Protein AF-A0A3D0HM66-F1 (afdb_monomer_lite)

Radius of gyration: 19.62 Å; chains: 1; bounding box: 44×54×54 Å

Structure (mmCIF, N/CA/C/O backbone):
data_AF-A0A3D0HM66-F1
#
_entry.id   AF-A0A3D0HM66-F1
#
loop_
_atom_site.group_PDB
_atom_site.id
_atom_site.type_symbol
_atom_site.label_atom_id
_atom_site.label_alt_id
_atom_site.label_comp_id
_atom_site.label_asym_id
_atom_site.label_entity_id
_atom_site.label_seq_id
_atom_site.pdbx_PDB_ins_code
_atom_site.Cartn_x
_atom_site.Cartn_y
_atom_site.Cartn_z
_atom_site.occupancy
_atom_site.B_iso_or_equiv
_atom_site.auth_seq_id
_atom_site.auth_comp_id
_atom_site.auth_asym_id
_atom_site.auth_atom_id
_atom_site.pdbx_PDB_model_num
ATOM 1 N N . MET A 1 1 ? 16.510 -9.727 -25.257 1.00 49.50 1 MET A N 1
ATOM 2 C CA . MET A 1 1 ? 15.538 -9.884 -24.155 1.00 49.50 1 MET A CA 1
ATOM 3 C C . MET A 1 1 ? 14.582 -8.714 -24.219 1.00 49.50 1 MET A C 1
ATOM 5 O O . MET A 1 1 ? 15.017 -7.632 -24.587 1.00 49.50 1 MET A O 1
ATOM 9 N N . GLN A 1 2 ? 13.299 -8.932 -23.948 1.00 58.75 2 GLN A N 1
ATOM 10 C CA . GLN A 1 2 ? 12.368 -7.829 -23.734 1.00 58.75 2 GLN A CA 1
ATOM 11 C C . GLN A 1 2 ? 12.776 -7.147 -22.423 1.00 58.75 2 GLN A C 1
ATOM 13 O O . GLN A 1 2 ? 13.066 -7.842 -21.453 1.00 58.75 2 GLN A O 1
ATOM 18 N N . ASP A 1 3 ? 12.872 -5.819 -22.410 1.00 70.31 3 ASP A N 1
ATOM 19 C CA . ASP A 1 3 ? 13.143 -5.074 -21.178 1.00 70.31 3 ASP A CA 1
ATOM 20 C C . ASP A 1 3 ?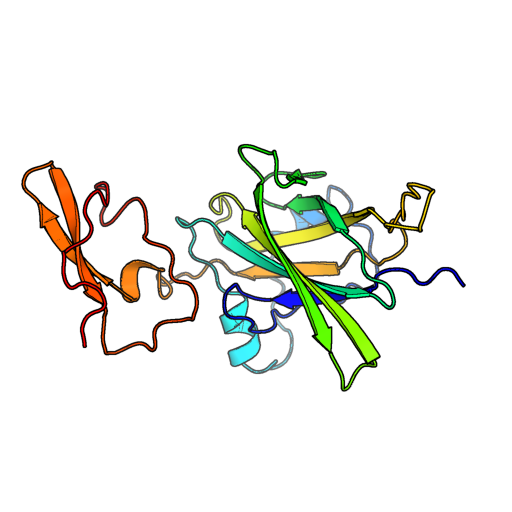 11.915 -5.213 -20.282 1.00 70.31 3 ASP A C 1
ATOM 22 O O . ASP A 1 3 ? 10.895 -4.586 -20.554 1.00 70.31 3 ASP A O 1
ATOM 26 N N . ILE A 1 4 ? 11.946 -6.113 -19.308 1.00 72.38 4 ILE A N 1
ATOM 27 C CA . ILE A 1 4 ? 10.791 -6.439 -18.469 1.00 72.38 4 ILE A CA 1
ATOM 28 C C . ILE A 1 4 ? 10.937 -5.689 -17.135 1.00 72.38 4 ILE A C 1
ATOM 30 O O . ILE A 1 4 ? 12.019 -5.754 -16.549 1.00 72.38 4 ILE A O 1
ATOM 34 N N . PRO A 1 5 ? 9.888 -4.984 -16.667 1.00 78.06 5 PRO A N 1
ATOM 35 C CA . PRO A 1 5 ? 9.813 -4.454 -15.311 1.00 78.06 5 PRO A CA 1
ATOM 36 C C . PRO A 1 5 ? 10.245 -5.459 -14.248 1.00 78.06 5 PRO A C 1
ATOM 38 O O . PRO A 1 5 ? 9.771 -6.598 -14.218 1.00 78.06 5 PRO A O 1
ATOM 41 N N . LYS A 1 6 ? 11.122 -5.030 -13.347 1.00 80.88 6 LYS A N 1
ATOM 42 C CA . LYS A 1 6 ? 11.620 -5.844 -12.243 1.00 80.88 6 LYS A CA 1
ATOM 43 C C . LYS A 1 6 ? 11.041 -5.331 -10.933 1.00 80.88 6 LYS A C 1
ATOM 45 O O . LYS A 1 6 ? 11.254 -4.176 -10.592 1.00 80.88 6 LYS A O 1
ATOM 50 N N . PHE A 1 7 ? 10.359 -6.184 -10.173 1.00 83.38 7 PHE A N 1
ATOM 51 C CA . PHE A 1 7 ? 9.990 -5.850 -8.799 1.00 83.38 7 PHE A CA 1
ATOM 52 C C . PHE A 1 7 ? 11.255 -5.708 -7.945 1.00 83.38 7 PHE A C 1
ATOM 54 O O . PHE A 1 7 ? 12.122 -6.585 -7.973 1.00 83.38 7 PHE A O 1
ATOM 61 N N . ILE A 1 8 ? 11.382 -4.587 -7.237 1.00 84.12 8 ILE A N 1
ATOM 62 C CA . ILE A 1 8 ? 12.564 -4.273 -6.422 1.00 84.12 8 ILE A CA 1
ATOM 63 C C . ILE A 1 8 ? 12.263 -4.201 -4.926 1.00 84.12 8 ILE A C 1
ATOM 65 O O . ILE A 1 8 ? 13.207 -4.156 -4.147 1.00 84.12 8 ILE A O 1
ATOM 69 N N . GLY A 1 9 ? 10.992 -4.242 -4.515 1.00 86.06 9 GLY A N 1
ATOM 70 C CA . GLY A 1 9 ? 10.650 -4.440 -3.111 1.00 86.06 9 GLY A CA 1
ATOM 71 C C . GLY A 1 9 ? 9.343 -3.802 -2.665 1.00 86.06 9 GLY A C 1
ATOM 72 O O . GLY A 1 9 ? 8.706 -3.021 -3.379 1.00 86.06 9 GLY A O 1
ATOM 73 N N . PHE A 1 10 ? 8.972 -4.156 -1.438 1.00 88.69 10 PHE A N 1
ATOM 74 C CA . PHE A 1 10 ? 7.905 -3.518 -0.686 1.00 88.69 10 PHE A CA 1
ATOM 75 C C . PHE A 1 10 ? 8.480 -2.361 0.130 1.00 88.69 10 PHE A C 1
ATOM 77 O O . PHE A 1 10 ? 9.546 -2.483 0.736 1.00 88.69 10 PHE A O 1
ATOM 84 N N . LYS A 1 11 ? 7.741 -1.257 0.195 1.00 87.56 11 LYS A N 1
ATOM 85 C CA . LYS A 1 11 ? 8.046 -0.133 1.075 1.00 87.56 11 LYS A CA 1
ATOM 86 C C . LYS A 1 11 ? 6.814 0.278 1.870 1.00 87.56 11 LYS A C 1
ATOM 88 O O . LYS A 1 11 ? 5.670 0.087 1.445 1.00 87.56 11 LYS A O 1
ATOM 93 N N . THR A 1 12 ? 7.051 0.883 3.021 1.00 82.94 12 THR A N 1
ATOM 94 C CA . THR A 1 12 ? 6.047 1.668 3.732 1.00 82.94 12 THR A CA 1
ATOM 95 C C . THR A 1 12 ? 5.644 2.890 2.897 1.00 82.94 12 THR A C 1
ATOM 97 O O . THR A 1 12 ? 6.288 3.244 1.905 1.00 82.94 12 THR A O 1
ATOM 100 N N . TYR A 1 13 ? 4.577 3.584 3.295 1.00 77.88 13 TYR A N 1
ATOM 101 C CA . TYR A 1 13 ? 4.175 4.820 2.617 1.00 77.88 13 TYR A CA 1
ATOM 102 C C . TYR A 1 13 ? 5.236 5.938 2.714 1.00 77.88 13 TYR A C 1
ATOM 104 O O . TYR A 1 13 ? 5.279 6.795 1.834 1.00 77.88 13 TYR A O 1
ATOM 112 N N . ASP A 1 14 ? 6.087 5.929 3.746 1.00 75.69 14 ASP A N 1
ATOM 113 C CA . ASP A 1 14 ? 7.195 6.869 3.976 1.00 75.69 14 ASP A CA 1
ATOM 114 C C . ASP A 1 14 ? 8.537 6.376 3.398 1.00 75.69 14 ASP A C 1
ATOM 116 O O . ASP A 1 14 ? 9.600 6.800 3.844 1.00 75.69 14 ASP A O 1
ATOM 120 N N . ASP A 1 15 ? 8.483 5.481 2.405 1.00 78.38 15 ASP A N 1
ATOM 121 C CA . ASP A 1 15 ? 9.627 4.998 1.618 1.00 78.38 15 ASP A CA 1
ATOM 122 C C . ASP A 1 15 ? 10.684 4.214 2.402 1.00 78.38 15 ASP A C 1
ATOM 124 O O . ASP A 1 15 ? 11.805 4.020 1.928 1.00 78.38 15 ASP A O 1
ATOM 128 N N . LYS A 1 16 ? 10.324 3.687 3.576 1.00 82.44 16 LYS A N 1
ATOM 129 C CA . LYS A 1 16 ? 11.169 2.726 4.282 1.00 82.44 16 LYS A CA 1
ATOM 130 C C . LYS A 1 16 ? 10.966 1.343 3.698 1.00 82.44 16 LYS A C 1
ATOM 132 O O . LYS A 1 16 ? 9.840 0.901 3.485 1.00 82.44 16 LYS A O 1
ATOM 137 N N . GLU A 1 17 ? 12.066 0.643 3.472 1.00 84.81 17 GLU A N 1
ATOM 138 C CA . GLU A 1 17 ? 12.020 -0.733 2.996 1.00 84.81 17 GLU A CA 1
ATOM 139 C C . GLU A 1 17 ? 11.343 -1.636 4.033 1.00 84.81 17 GLU A C 1
ATOM 141 O O . GLU A 1 17 ? 11.608 -1.554 5.241 1.00 84.81 17 GLU A O 1
ATOM 146 N N . LEU A 1 18 ? 10.442 -2.478 3.532 1.00 84.00 18 LEU A N 1
ATOM 147 C CA . LEU A 1 18 ? 9.824 -3.559 4.281 1.00 84.00 18 LEU A CA 1
ATOM 148 C C . LEU A 1 18 ? 10.654 -4.822 4.091 1.00 84.00 18 LEU A C 1
ATOM 150 O O . LEU A 1 18 ? 11.137 -5.104 2.991 1.00 84.00 18 LEU A O 1
ATOM 154 N N . PHE A 1 19 ? 10.781 -5.609 5.154 1.00 79.75 19 PHE A N 1
ATOM 155 C CA . PHE A 1 19 ? 11.463 -6.888 5.060 1.00 79.75 19 PHE A CA 1
ATOM 156 C C . PHE A 1 19 ? 10.557 -7.886 4.338 1.00 79.75 19 PHE A C 1
ATOM 158 O O . PHE A 1 19 ? 9.555 -8.350 4.890 1.00 79.75 19 PHE A O 1
ATOM 165 N N . ALA A 1 20 ? 10.892 -8.174 3.084 1.00 73.56 20 ALA A N 1
ATOM 166 C CA . ALA A 1 20 ? 10.283 -9.254 2.331 1.00 73.56 20 ALA A CA 1
ATOM 167 C C . ALA A 1 20 ? 10.975 -10.571 2.692 1.00 73.56 20 ALA A C 1
ATOM 169 O O . ALA A 1 20 ? 12.203 -10.644 2.750 1.00 73.56 20 ALA A O 1
ATOM 170 N N . GLU A 1 21 ? 10.188 -11.617 2.917 1.00 63.84 21 GLU A N 1
ATOM 171 C CA . GLU A 1 21 ? 10.740 -12.963 2.976 1.00 63.84 21 GLU A CA 1
ATOM 172 C C . GLU A 1 21 ? 10.994 -13.394 1.530 1.00 63.84 21 GLU A C 1
ATOM 174 O O . GLU A 1 21 ? 10.051 -13.612 0.763 1.00 63.84 21 GLU A O 1
ATOM 179 N N . ASP A 1 22 ? 12.268 -13.484 1.139 1.00 49.41 22 ASP A N 1
ATOM 180 C CA . ASP A 1 22 ? 12.649 -14.189 -0.082 1.00 49.41 22 ASP A CA 1
ATOM 181 C C . ASP A 1 22 ? 12.285 -15.662 0.124 1.00 49.41 22 ASP A C 1
ATOM 183 O O . ASP A 1 22 ? 13.034 -16.437 0.722 1.00 49.41 22 ASP A O 1
ATOM 187 N N . SER A 1 23 ? 11.092 -16.053 -0.317 1.00 39.72 23 SER A N 1
ATOM 188 C CA . SER A 1 23 ? 10.703 -17.452 -0.290 1.00 39.72 23 SER A CA 1
ATOM 189 C C . SER A 1 23 ? 11.575 -18.216 -1.291 1.00 39.72 23 SER A C 1
ATOM 191 O O . SER A 1 23 ? 11.498 -18.029 -2.510 1.00 39.72 23 SER A O 1
ATOM 193 N N . GLU A 1 24 ? 12.411 -19.134 -0.797 1.00 34.31 24 GLU A N 1
ATOM 194 C CA . GLU A 1 24 ? 12.732 -20.316 -1.593 1.00 34.31 24 GLU A CA 1
ATOM 195 C C . GLU A 1 24 ? 11.416 -21.086 -1.782 1.00 34.31 24 GLU A C 1
ATOM 197 O O . GLU A 1 24 ? 10.998 -21.856 -0.927 1.00 34.31 24 GLU A O 1
ATOM 202 N N . LEU A 1 25 ? 10.728 -20.764 -2.883 1.00 35.00 25 LEU A N 1
ATOM 203 C CA . LEU A 1 25 ? 9.562 -21.417 -3.487 1.00 35.00 25 LEU A CA 1
ATOM 204 C C . LEU A 1 25 ? 9.128 -22.743 -2.833 1.00 35.00 25 LEU A C 1
ATOM 206 O O . LEU A 1 25 ? 9.476 -23.830 -3.296 1.00 35.00 25 LEU A O 1
ATOM 210 N N . THR A 1 26 ? 8.224 -22.656 -1.862 1.00 31.05 26 THR A N 1
ATOM 211 C CA . THR A 1 26 ? 7.194 -23.678 -1.658 1.00 31.05 26 THR A CA 1
ATOM 212 C C . THR A 1 26 ? 5.862 -23.042 -2.006 1.00 31.05 26 THR A C 1
ATOM 214 O O . THR A 1 26 ? 5.385 -22.146 -1.317 1.00 31.05 26 THR A O 1
ATOM 217 N N . THR A 1 27 ? 5.292 -23.466 -3.134 1.00 35.59 27 THR A N 1
ATOM 218 C CA . THR A 1 27 ? 3.925 -23.141 -3.546 1.00 35.59 27 THR A CA 1
ATOM 219 C C . THR A 1 27 ? 2.982 -23.357 -2.368 1.00 35.59 27 THR A C 1
ATOM 221 O O . THR A 1 27 ? 2.731 -24.512 -2.032 1.00 35.59 27 THR A O 1
ATOM 224 N N . LEU A 1 28 ? 2.475 -22.272 -1.770 1.00 35.50 28 LEU A N 1
ATOM 225 C CA . LEU A 1 28 ? 1.580 -22.326 -0.614 1.00 35.50 28 LEU A CA 1
ATOM 226 C C . LEU A 1 28 ? 0.338 -23.152 -0.961 1.00 35.50 28 LEU A C 1
ATOM 228 O O . LEU A 1 28 ? -0.605 -22.680 -1.616 1.00 35.50 28 LEU A O 1
ATOM 232 N N . SER A 1 29 ? 0.337 -24.411 -0.526 1.00 37.75 29 SER A N 1
ATOM 233 C CA . SER A 1 29 ? -0.862 -25.236 -0.561 1.00 37.75 29 SER A CA 1
ATOM 234 C C . SER A 1 29 ? -1.881 -24.645 0.415 1.00 37.75 29 SER A C 1
ATOM 236 O O . SER A 1 29 ? -1.533 -23.984 1.395 1.00 37.75 29 SER A O 1
ATOM 238 N N . THR A 1 30 ? -3.170 -24.855 0.157 1.00 41.88 30 THR A N 1
ATOM 239 C CA . THR A 1 30 ? -4.257 -24.348 1.014 1.00 41.88 30 THR A CA 1
ATOM 240 C C . THR A 1 30 ? -4.110 -24.800 2.479 1.00 41.88 30 THR A C 1
ATOM 242 O O . THR A 1 30 ? -4.611 -24.125 3.376 1.00 41.88 30 THR A O 1
ATOM 245 N N . ASP A 1 31 ? -3.368 -25.884 2.721 1.00 40.12 31 ASP A N 1
ATOM 246 C CA . ASP A 1 31 ? -3.067 -26.426 4.047 1.00 40.12 31 ASP A CA 1
ATOM 247 C C . ASP A 1 31 ? -1.899 -25.702 4.752 1.00 40.12 31 ASP A C 1
ATOM 249 O O . ASP A 1 31 ? -1.884 -25.605 5.978 1.00 40.12 31 ASP A O 1
ATOM 253 N N . GLU A 1 32 ? -0.956 -25.100 4.018 1.00 39.78 32 GLU A N 1
ATOM 254 C CA . GLU A 1 32 ? 0.157 -24.327 4.602 1.00 39.78 32 GLU A CA 1
ATOM 255 C C . GLU A 1 32 ? -0.294 -22.947 5.100 1.00 39.78 32 GLU A C 1
ATOM 257 O O . GLU A 1 32 ? 0.176 -22.474 6.138 1.00 39.78 32 GLU A O 1
ATOM 262 N N . MET A 1 33 ? -1.300 -22.348 4.450 1.00 39.62 33 MET A N 1
ATOM 263 C CA . MET A 1 33 ? -1.983 -21.156 4.975 1.00 39.62 33 MET A CA 1
ATOM 264 C C . MET A 1 33 ? -2.679 -21.421 6.323 1.00 39.62 33 MET A C 1
ATOM 266 O O . MET A 1 33 ? -2.825 -20.503 7.129 1.00 39.62 33 MET A O 1
ATOM 270 N N . LEU A 1 34 ? -3.075 -22.671 6.589 1.00 37.81 34 LEU A N 1
ATOM 271 C CA . LEU A 1 34 ? -3.645 -23.118 7.866 1.00 37.81 34 LEU A CA 1
ATOM 272 C C . LEU A 1 34 ? -2.567 -23.514 8.896 1.00 37.81 34 LEU A C 1
ATOM 274 O O . LEU A 1 34 ? -2.803 -23.387 10.096 1.00 37.81 34 LEU A O 1
ATOM 278 N N . ALA A 1 35 ? -1.377 -23.942 8.459 1.00 38.59 35 ALA A N 1
ATOM 279 C CA . ALA A 1 35 ? -0.266 -24.348 9.331 1.00 38.59 35 ALA A CA 1
ATOM 280 C C . ALA A 1 35 ? 0.580 -23.174 9.874 1.00 38.59 35 ALA A C 1
ATOM 282 O O . ALA A 1 35 ? 1.240 -23.303 10.909 1.00 38.59 35 ALA A O 1
ATOM 283 N N . LEU A 1 36 ? 0.496 -21.991 9.253 1.00 41.22 36 LEU A N 1
ATOM 284 C CA . LEU A 1 36 ? 1.110 -20.738 9.729 1.00 41.22 36 LEU A CA 1
ATOM 285 C C . LEU A 1 36 ? 0.531 -20.213 11.063 1.00 41.22 36 LEU A C 1
ATOM 287 O O . LEU A 1 36 ? 0.974 -19.169 11.549 1.00 41.22 36 LEU A O 1
ATOM 291 N N . VAL A 1 37 ? -0.432 -20.928 11.657 1.00 38.81 37 VAL A N 1
ATOM 292 C CA . VAL A 1 37 ? -1.036 -20.671 12.979 1.00 38.81 37 VAL A CA 1
ATOM 293 C C . VAL A 1 37 ? -0.158 -21.189 14.133 1.00 38.81 37 VAL A C 1
ATOM 295 O O . VAL A 1 37 ? -0.387 -20.843 15.291 1.00 38.81 37 VAL A O 1
ATOM 298 N N . THR A 1 38 ? 0.888 -21.965 13.843 1.00 31.91 38 THR A N 1
ATOM 299 C CA . THR A 1 38 ? 1.853 -22.418 14.858 1.00 31.91 38 THR A CA 1
ATOM 300 C C . THR A 1 38 ? 3.000 -21.409 14.991 1.00 31.91 38 THR A C 1
ATOM 302 O O . THR A 1 38 ? 3.600 -21.060 13.972 1.00 31.91 38 THR A O 1
ATOM 305 N N . PRO A 1 39 ? 3.343 -20.923 16.201 1.00 34.78 39 PRO A N 1
ATOM 306 C CA . PRO A 1 39 ? 4.493 -20.047 16.373 1.00 34.78 39 PRO A CA 1
ATOM 307 C C . PRO A 1 39 ? 5.756 -20.889 16.178 1.00 34.78 39 PRO A C 1
ATOM 309 O O . PRO A 1 39 ? 6.104 -21.696 17.037 1.00 34.78 39 PRO A O 1
ATOM 312 N N . GLN A 1 40 ? 6.431 -20.741 15.038 1.00 34.56 40 GLN A N 1
ATOM 313 C CA . GLN A 1 40 ? 7.823 -21.160 14.948 1.00 34.56 40 GLN A CA 1
ATOM 314 C C . GLN A 1 40 ? 8.665 -20.108 15.659 1.00 34.56 40 GLN A C 1
ATOM 316 O O . GLN A 1 40 ? 8.839 -18.985 15.194 1.00 34.56 40 GLN A O 1
ATOM 321 N N . THR A 1 41 ? 9.109 -20.481 16.852 1.00 38.62 41 THR A N 1
ATOM 322 C CA . THR A 1 41 ? 10.196 -19.842 17.575 1.00 38.62 41 THR A CA 1
ATOM 323 C C . THR A 1 41 ? 11.507 -20.038 16.813 1.00 38.62 41 THR A C 1
ATOM 325 O O . THR A 1 41 ? 11.754 -21.116 16.281 1.00 38.62 41 THR A O 1
ATOM 328 N N . GLU A 1 42 ? 12.347 -19.005 16.884 1.00 40.03 42 GLU A N 1
ATOM 329 C CA . GLU A 1 42 ? 13.752 -18.933 16.459 1.00 40.03 42 GLU A CA 1
ATOM 330 C C . GLU A 1 42 ? 14.021 -18.657 14.973 1.00 40.03 42 GLU A C 1
ATOM 332 O O . GLU A 1 42 ? 14.284 -19.549 14.172 1.00 40.03 42 GLU A O 1
ATOM 337 N N . THR A 1 43 ? 14.157 -17.365 14.665 1.00 34.44 43 THR A N 1
ATOM 338 C CA . THR A 1 43 ? 15.114 -16.906 13.655 1.00 34.44 43 THR A CA 1
ATOM 339 C C . THR A 1 43 ? 15.988 -15.809 14.252 1.00 34.44 43 THR A C 1
ATOM 341 O O . THR A 1 43 ? 15.528 -14.942 14.995 1.00 34.44 43 THR A O 1
ATOM 344 N N . ALA A 1 44 ? 17.287 -15.946 13.993 1.00 32.91 44 ALA A N 1
ATOM 345 C CA . ALA A 1 44 ? 18.388 -15.173 14.543 1.00 32.91 44 ALA A CA 1
ATOM 346 C C . ALA A 1 44 ? 18.181 -13.656 14.444 1.00 32.91 44 ALA A C 1
ATOM 348 O O . ALA A 1 44 ? 17.578 -13.181 13.487 1.00 32.91 44 ALA A O 1
ATOM 349 N N . ALA A 1 45 ? 18.749 -12.937 15.422 1.00 36.97 45 ALA A N 1
ATOM 350 C CA . ALA A 1 45 ? 18.791 -11.481 15.553 1.00 36.97 45 ALA A CA 1
ATOM 351 C C . ALA A 1 45 ? 18.974 -10.765 14.203 1.00 36.97 45 ALA A C 1
ATOM 353 O O . ALA A 1 45 ? 20.087 -10.485 13.764 1.00 36.97 45 ALA A O 1
ATOM 354 N N . THR A 1 46 ? 17.853 -10.491 13.548 1.00 38.78 46 THR A N 1
ATOM 355 C CA . THR A 1 46 ? 17.737 -9.602 12.401 1.00 38.78 46 THR A CA 1
ATOM 356 C C . THR A 1 46 ? 17.421 -8.243 13.006 1.00 38.78 46 THR A C 1
ATOM 358 O O . THR A 1 46 ? 16.542 -8.155 13.864 1.00 38.78 46 THR A O 1
ATOM 361 N N . ASP A 1 47 ? 18.219 -7.228 12.663 1.00 41.12 47 ASP A N 1
ATOM 362 C CA . ASP A 1 47 ? 18.181 -5.873 13.226 1.00 41.12 47 ASP A CA 1
ATOM 363 C C . ASP A 1 47 ? 16.762 -5.448 13.621 1.00 41.12 47 ASP A C 1
ATOM 365 O O . ASP A 1 47 ? 15.888 -5.346 12.762 1.00 41.12 47 ASP A O 1
ATOM 369 N N . THR A 1 48 ? 16.524 -5.174 14.906 1.00 45.59 48 THR A N 1
ATOM 370 C CA . THR A 1 48 ? 15.194 -4.886 15.480 1.00 45.59 48 THR A CA 1
ATOM 371 C C . THR A 1 48 ? 14.422 -3.810 14.698 1.00 45.59 48 THR A C 1
ATOM 373 O O . THR A 1 48 ? 13.203 -3.884 14.582 1.00 45.59 48 THR A O 1
ATOM 376 N N . LYS A 1 49 ? 15.139 -2.868 14.065 1.00 44.84 49 LYS A N 1
ATOM 377 C CA . LYS A 1 49 ? 14.586 -1.818 13.190 1.00 44.84 49 LYS A CA 1
ATOM 378 C C . LYS A 1 49 ? 13.883 -2.342 11.929 1.00 44.84 49 LYS A C 1
ATOM 380 O O . LYS A 1 49 ? 12.962 -1.701 11.440 1.00 44.84 49 LYS A O 1
ATOM 385 N N . SER A 1 50 ? 14.322 -3.473 11.379 1.00 47.91 50 SER A N 1
ATOM 386 C CA . SER A 1 50 ? 13.753 -4.060 10.153 1.00 47.91 50 SER A CA 1
ATOM 387 C C . SER A 1 50 ? 12.384 -4.707 10.389 1.00 47.91 50 SER A C 1
ATOM 389 O O . SER A 1 50 ? 11.535 -4.688 9.505 1.00 47.91 50 SER A O 1
ATOM 391 N N . ILE A 1 51 ? 12.131 -5.194 11.608 1.00 59.34 51 ILE A N 1
ATOM 392 C CA . ILE A 1 51 ? 10.838 -5.762 12.017 1.00 59.34 51 ILE A CA 1
ATOM 393 C C . ILE A 1 51 ? 9.837 -4.649 12.361 1.00 59.34 51 ILE A C 1
ATOM 395 O O . ILE A 1 51 ? 8.644 -4.802 12.107 1.00 59.34 51 ILE A O 1
ATOM 399 N N . GLU A 1 52 ? 10.310 -3.508 12.878 1.00 63.22 52 GLU A N 1
ATOM 400 C CA . GLU A 1 52 ? 9.456 -2.357 13.202 1.00 63.22 52 GLU A CA 1
ATOM 401 C C . GLU A 1 52 ? 8.702 -1.815 11.981 1.00 63.22 52 GLU A C 1
ATOM 403 O O . GLU A 1 52 ? 7.521 -1.489 12.091 1.00 63.22 52 GLU A O 1
ATOM 408 N N . ASN A 1 53 ? 9.338 -1.767 10.806 1.00 74.81 53 ASN A N 1
ATOM 409 C CA . ASN A 1 53 ? 8.684 -1.277 9.586 1.00 74.81 53 ASN A CA 1
ATOM 410 C C . ASN A 1 53 ? 7.545 -2.196 9.115 1.00 74.81 53 ASN A C 1
ATOM 412 O O . ASN A 1 53 ? 6.612 -1.724 8.470 1.00 74.81 53 ASN A O 1
ATOM 416 N N . ASN A 1 54 ? 7.592 -3.487 9.457 1.00 85.25 54 ASN A N 1
ATOM 417 C CA . ASN A 1 54 ? 6.557 -4.462 9.111 1.00 85.25 54 ASN A CA 1
ATOM 418 C C . ASN A 1 54 ? 5.384 -4.467 10.115 1.00 85.25 54 ASN A C 1
ATOM 420 O O . ASN A 1 54 ? 4.442 -5.249 9.942 1.00 85.25 54 ASN A O 1
ATOM 424 N N . LEU A 1 55 ? 5.414 -3.634 11.163 1.00 82.88 55 LEU A N 1
ATOM 425 C CA . LEU A 1 55 ? 4.317 -3.522 12.123 1.00 82.88 55 LEU A CA 1
ATOM 426 C C . LEU A 1 55 ? 3.144 -2.728 11.533 1.00 82.88 55 LEU A C 1
ATOM 428 O O . LEU A 1 55 ? 3.323 -1.678 10.919 1.00 82.88 55 LEU A O 1
ATOM 432 N N . ILE A 1 56 ? 1.920 -3.207 11.766 1.00 85.06 56 ILE A N 1
ATOM 433 C CA . ILE A 1 56 ? 0.689 -2.552 11.307 1.00 85.06 56 ILE A CA 1
ATOM 434 C C . ILE A 1 56 ? -0.346 -2.410 12.424 1.00 85.06 56 ILE A C 1
ATOM 436 O O . ILE A 1 56 ? -0.460 -3.255 13.317 1.00 85.06 56 ILE A O 1
ATOM 440 N N . ASN A 1 57 ? -1.153 -1.350 12.336 1.00 79.94 57 ASN A N 1
ATOM 441 C CA . ASN A 1 57 ? -2.321 -1.162 13.188 1.00 79.94 57 ASN A CA 1
ATOM 442 C C . ASN A 1 57 ? -3.480 -2.048 12.716 1.00 79.94 57 ASN A C 1
ATOM 444 O O . ASN A 1 57 ? -3.801 -2.112 11.530 1.00 79.94 57 ASN A O 1
ATOM 448 N N . LYS A 1 58 ? -4.150 -2.713 13.660 1.00 79.50 58 LYS A N 1
ATOM 449 C CA . LYS A 1 58 ? -5.261 -3.625 13.356 1.00 79.50 58 LYS A CA 1
ATOM 450 C C . LYS A 1 58 ? -6.486 -2.913 12.771 1.00 79.50 58 LYS A C 1
ATOM 452 O O . LYS A 1 58 ? -7.113 -3.414 11.845 1.00 79.50 58 LYS A O 1
ATOM 457 N N . GLU A 1 59 ? -6.834 -1.759 13.330 1.00 78.62 59 GLU A N 1
ATOM 458 C CA . GLU A 1 59 ? -8.069 -1.029 13.006 1.00 78.62 59 GLU A CA 1
ATOM 459 C C . GLU A 1 59 ? -7.876 0.037 11.918 1.00 78.62 59 GLU A C 1
ATOM 461 O O . GLU A 1 59 ? -8.780 0.827 11.650 1.00 78.62 59 GLU A O 1
ATOM 466 N N . GLU A 1 60 ? -6.712 0.058 11.268 1.00 77.56 60 GLU A N 1
ATOM 467 C CA . GLU A 1 60 ? -6.379 1.041 10.242 1.00 77.56 60 GLU A CA 1
ATOM 468 C C . GLU A 1 60 ? -6.227 0.394 8.869 1.00 77.56 60 GLU A C 1
ATOM 470 O O . GLU A 1 60 ? -5.907 -0.789 8.736 1.00 77.56 60 GLU A O 1
ATOM 475 N N . MET A 1 61 ? -6.495 1.184 7.827 1.00 84.31 61 MET A N 1
ATOM 476 C CA . MET A 1 61 ? -6.170 0.782 6.463 1.00 84.31 61 MET A CA 1
ATOM 477 C C . MET A 1 61 ? -4.654 0.675 6.317 1.00 84.31 61 MET A C 1
ATOM 479 O O . MET A 1 61 ? -3.909 1.522 6.812 1.00 84.31 61 MET A O 1
ATOM 483 N N . LEU A 1 62 ? -4.215 -0.354 5.602 1.00 85.69 62 LEU A N 1
ATOM 484 C CA . LEU A 1 62 ? -2.806 -0.592 5.340 1.00 85.69 62 LEU A CA 1
ATOM 485 C C . LEU A 1 62 ? -2.409 0.122 4.041 1.00 85.69 62 LEU A C 1
ATOM 487 O O . LEU A 1 62 ? -3.016 -0.107 2.994 1.00 85.69 62 LEU A O 1
ATOM 491 N N . LEU A 1 63 ? -1.403 0.995 4.124 1.00 87.38 63 LEU A N 1
ATOM 492 C CA . LEU A 1 63 ? -0.797 1.664 2.973 1.00 87.38 63 LEU A CA 1
ATOM 493 C C . LEU A 1 63 ? 0.569 1.046 2.689 1.00 87.38 63 LEU A C 1
ATOM 495 O O . LEU A 1 63 ? 1.453 1.081 3.544 1.00 87.38 63 LEU A O 1
ATOM 499 N N . VAL A 1 64 ? 0.733 0.493 1.490 1.00 89.19 64 VAL A N 1
ATOM 500 C CA . VAL A 1 64 ? 1.957 -0.206 1.071 1.00 89.19 64 VAL A CA 1
ATOM 501 C C . VAL A 1 64 ? 2.350 0.279 -0.312 1.00 89.19 64 VAL A C 1
ATOM 503 O O . VAL A 1 64 ? 1.505 0.357 -1.205 1.00 89.19 64 VAL A O 1
ATOM 506 N N . LYS A 1 65 ? 3.630 0.600 -0.490 1.00 90.62 65 LYS A N 1
ATOM 507 C CA . LYS A 1 65 ? 4.218 0.921 -1.788 1.00 90.62 65 LYS A CA 1
ATOM 508 C C . LYS A 1 65 ? 4.883 -0.322 -2.372 1.00 90.62 65 LYS A C 1
ATOM 510 O O . LYS A 1 65 ? 5.621 -1.028 -1.687 1.00 90.62 65 LYS A O 1
ATOM 515 N N . LEU A 1 66 ? 4.626 -0.571 -3.649 1.00 90.25 66 LEU A N 1
ATOM 516 C CA . LEU A 1 66 ? 5.317 -1.565 -4.463 1.00 90.25 66 LEU A CA 1
ATOM 517 C C . LEU A 1 66 ? 6.251 -0.828 -5.419 1.00 90.25 66 LEU A C 1
ATOM 519 O O . LEU A 1 66 ? 5.792 0.038 -6.163 1.00 90.25 66 LEU A O 1
ATOM 523 N N . SER A 1 67 ? 7.534 -1.172 -5.409 1.00 89.12 67 SER A N 1
ATOM 524 C CA . SER A 1 67 ? 8.543 -0.517 -6.238 1.00 89.12 67 SER A CA 1
ATOM 525 C C . SER A 1 67 ? 8.993 -1.421 -7.376 1.00 89.12 67 SER A C 1
ATOM 527 O O . SER A 1 67 ? 9.302 -2.598 -7.167 1.00 89.12 67 SER A O 1
ATOM 529 N N . TYR A 1 68 ? 9.099 -0.853 -8.574 1.00 87.44 68 TYR A N 1
ATOM 530 C CA . TYR A 1 68 ? 9.533 -1.557 -9.778 1.00 87.44 68 TYR A CA 1
ATOM 531 C C . TYR A 1 68 ? 10.619 -0.773 -10.519 1.00 87.44 68 TYR A C 1
ATOM 533 O O . TYR A 1 68 ? 10.509 0.439 -10.683 1.00 87.44 68 TYR A O 1
ATOM 541 N N . GLU A 1 69 ? 11.650 -1.465 -10.998 1.00 87.56 69 GLU A N 1
ATOM 542 C CA . GLU A 1 69 ? 12.670 -0.931 -11.901 1.00 87.56 69 GLU A CA 1
ATOM 543 C C . GLU A 1 69 ? 12.323 -1.272 -13.353 1.00 87.56 69 GLU A C 1
ATOM 545 O O . GLU A 1 69 ? 12.191 -2.439 -13.727 1.00 87.56 69 GLU A O 1
ATOM 550 N N . ASN A 1 70 ? 12.244 -0.244 -14.193 1.00 83.69 70 ASN A N 1
ATOM 551 C CA . ASN A 1 70 ? 11.870 -0.327 -15.594 1.00 83.69 70 ASN A CA 1
ATOM 552 C C . ASN A 1 70 ? 12.957 0.317 -16.464 1.00 83.69 70 ASN A C 1
ATOM 554 O O . ASN A 1 70 ? 13.277 1.494 -16.318 1.00 83.69 70 ASN A O 1
ATOM 558 N N . LYS A 1 71 ? 13.494 -0.401 -17.459 1.00 82.62 71 LYS A N 1
ATOM 559 C CA . LYS A 1 71 ? 14.395 0.221 -18.458 1.00 82.62 71 LYS A CA 1
ATOM 560 C C . LYS A 1 71 ? 13.657 1.090 -19.483 1.00 82.62 71 LYS A C 1
ATOM 562 O O . LYS A 1 71 ? 14.283 1.797 -20.265 1.00 82.62 71 LYS A O 1
ATOM 567 N N . LYS A 1 72 ? 12.323 1.038 -19.503 1.00 79.06 72 LYS A N 1
ATOM 568 C CA . LYS A 1 72 ? 11.457 1.847 -20.370 1.00 79.06 72 LYS A CA 1
ATOM 569 C C . LYS A 1 72 ? 10.362 2.491 -19.539 1.00 79.06 72 LYS A C 1
ATOM 571 O O . LYS A 1 72 ? 10.004 1.984 -18.485 1.00 79.06 72 LYS A O 1
ATOM 576 N N . ARG A 1 73 ? 9.822 3.607 -20.023 1.00 75.50 73 ARG A N 1
ATOM 577 C CA . ARG A 1 73 ? 8.687 4.255 -19.373 1.00 75.50 73 ARG A CA 1
ATOM 578 C C . ARG A 1 73 ? 7.423 3.431 -19.625 1.00 75.50 73 ARG A C 1
ATOM 580 O O . ARG A 1 73 ? 6.900 3.431 -20.737 1.00 75.50 73 ARG A O 1
ATOM 587 N N . ASP A 1 74 ? 6.958 2.750 -18.590 1.00 73.25 74 ASP A N 1
ATOM 588 C CA . ASP A 1 74 ? 5.723 1.972 -18.591 1.00 73.25 74 ASP A CA 1
ATOM 589 C C . ASP A 1 74 ? 4.643 2.714 -17.772 1.00 73.25 74 ASP A C 1
ATOM 591 O O . ASP A 1 74 ? 4.958 3.422 -16.817 1.00 73.25 74 ASP A O 1
ATOM 595 N N . ASN A 1 75 ? 3.375 2.610 -18.181 1.00 70.88 75 ASN A N 1
ATOM 596 C CA . ASN A 1 75 ? 2.222 3.259 -17.546 1.00 70.88 75 ASN A CA 1
ATOM 597 C C . ASN A 1 75 ? 1.307 2.232 -16.848 1.00 70.88 75 ASN A C 1
ATOM 599 O O . ASN A 1 75 ? 1.467 1.022 -17.003 1.00 70.88 75 ASN A O 1
ATOM 603 N N . ILE A 1 76 ? 0.353 2.775 -16.082 1.00 67.06 76 ILE A N 1
ATOM 604 C CA . ILE A 1 76 ? -0.397 2.148 -14.982 1.00 67.06 76 ILE A CA 1
ATOM 605 C C . ILE A 1 76 ? -0.916 0.725 -15.191 1.00 67.06 76 ILE A C 1
ATOM 607 O O . ILE A 1 76 ? -1.209 0.254 -16.289 1.00 67.06 76 ILE A O 1
ATOM 611 N N . VAL A 1 77 ? -1.066 0.129 -14.010 1.00 72.00 77 VAL A N 1
ATOM 612 C CA . VAL A 1 77 ? -0.788 -1.228 -13.622 1.00 72.00 77 VAL A CA 1
ATOM 613 C C . VAL A 1 77 ? -2.051 -1.876 -13.061 1.00 72.00 77 VAL A C 1
ATOM 615 O O . VAL A 1 77 ? -2.696 -1.293 -12.189 1.00 72.00 77 VAL A O 1
ATOM 618 N N . GLU A 1 78 ? -2.416 -3.064 -13.528 1.00 82.44 78 GLU A N 1
ATOM 619 C CA . GLU A 1 78 ? -3.295 -3.939 -12.742 1.00 82.44 78 GLU A CA 1
ATOM 620 C C . GLU A 1 78 ? -2.404 -4.801 -11.853 1.00 82.44 78 GLU A C 1
ATOM 622 O O . GLU A 1 78 ? -1.433 -5.380 -12.335 1.00 82.44 78 GLU A O 1
ATOM 627 N N . ILE A 1 79 ? -2.689 -4.850 -10.555 1.00 86.38 79 ILE A N 1
ATOM 628 C CA . ILE A 1 79 ? -1.896 -5.631 -9.601 1.00 86.38 79 ILE A CA 1
ATOM 629 C C . ILE A 1 79 ? -2.797 -6.693 -8.998 1.00 86.38 79 ILE A C 1
ATOM 631 O O . ILE A 1 79 ? -3.865 -6.378 -8.476 1.00 86.38 79 ILE A O 1
ATOM 635 N N . VAL A 1 80 ? -2.367 -7.946 -9.059 1.00 87.31 80 VAL A N 1
ATOM 636 C CA . VAL A 1 80 ? -3.070 -9.080 -8.463 1.00 87.31 80 VAL A CA 1
ATOM 637 C C . VAL A 1 80 ? -2.249 -9.574 -7.284 1.00 87.31 80 VAL A C 1
ATOM 639 O O . VAL A 1 80 ? -1.080 -9.923 -7.437 1.00 87.31 80 VAL A O 1
ATOM 642 N N . LEU A 1 81 ? -2.861 -9.590 -6.102 1.00 87.75 81 LEU A N 1
ATOM 643 C CA . LEU A 1 81 ? -2.228 -10.019 -4.858 1.00 87.75 81 LEU A CA 1
ATOM 644 C C . LEU A 1 81 ? -2.983 -11.188 -4.225 1.00 87.75 81 LEU A C 1
ATOM 646 O O . LEU A 1 81 ? -4.213 -11.249 -4.284 1.00 87.75 81 LEU A O 1
ATOM 650 N N . ASN A 1 82 ? -2.270 -12.057 -3.517 1.00 88.00 82 ASN A N 1
ATOM 651 C CA . ASN A 1 82 ? -2.869 -12.909 -2.496 1.00 88.00 82 ASN A CA 1
ATOM 652 C C . ASN A 1 82 ? -2.757 -12.214 -1.138 1.00 88.00 82 ASN A C 1
ATOM 654 O O . ASN A 1 82 ? -1.694 -11.726 -0.762 1.00 88.00 82 ASN A O 1
ATOM 658 N N . ASP A 1 83 ? -3.863 -12.176 -0.399 1.00 90.25 83 ASP A N 1
ATOM 659 C CA . ASP A 1 83 ? -3.947 -11.553 0.921 1.00 90.25 83 ASP A CA 1
ATOM 660 C C . ASP A 1 83 ? -4.485 -12.573 1.924 1.00 90.25 83 ASP A C 1
ATOM 662 O O . ASP A 1 83 ? -5.592 -13.093 1.758 1.00 90.25 83 ASP A O 1
ATOM 666 N N . SER A 1 84 ? -3.731 -12.860 2.986 1.00 90.31 84 SER A N 1
ATOM 667 C CA . SER A 1 84 ? -4.150 -13.833 4.001 1.00 90.31 84 SER A CA 1
ATOM 668 C C . SER A 1 84 ? -5.497 -13.503 4.663 1.00 90.31 84 SER A C 1
ATOM 670 O O . SER A 1 84 ? -6.188 -14.412 5.117 1.00 90.31 84 SER A O 1
ATOM 672 N N . ASP A 1 85 ? -5.897 -12.228 4.700 1.00 89.81 85 ASP A N 1
ATOM 673 C CA . ASP A 1 85 ? -7.132 -11.771 5.355 1.00 89.81 85 ASP A CA 1
ATOM 674 C C . ASP A 1 85 ? -8.342 -11.705 4.408 1.00 89.81 85 ASP A C 1
ATOM 676 O O . ASP A 1 85 ? -9.502 -11.651 4.849 1.00 89.81 85 ASP A O 1
ATOM 680 N N . TYR A 1 86 ? -8.090 -11.661 3.100 1.00 87.75 86 TYR A N 1
ATOM 681 C CA . TYR A 1 86 ? -9.108 -11.384 2.079 1.00 87.75 86 TYR A CA 1
ATOM 682 C C . TYR A 1 86 ? -9.170 -12.436 0.967 1.00 87.75 86 TYR A C 1
ATOM 684 O O . TYR A 1 86 ? -10.123 -12.445 0.189 1.00 87.75 86 TYR A O 1
ATOM 692 N N . GLY A 1 87 ? -8.236 -13.384 0.961 1.00 87.50 87 GLY A N 1
ATOM 693 C CA . GLY A 1 87 ? -8.170 -14.489 0.020 1.00 87.50 87 GLY A CA 1
ATOM 694 C C . GLY A 1 87 ? -7.259 -14.207 -1.171 1.00 87.50 87 GLY A C 1
ATOM 695 O O . GLY A 1 87 ? -6.527 -13.221 -1.231 1.00 87.50 87 GLY A O 1
ATOM 696 N N . LYS A 1 88 ? -7.306 -15.124 -2.136 1.00 87.50 88 LYS A N 1
ATOM 697 C CA . LYS A 1 88 ? -6.460 -15.088 -3.332 1.00 87.50 88 LYS A CA 1
ATOM 698 C C . LYS A 1 88 ? -6.994 -14.107 -4.377 1.00 87.50 88 LYS A C 1
ATOM 700 O O . LYS A 1 88 ? -8.191 -13.806 -4.373 1.00 87.50 88 LYS A O 1
ATOM 705 N N . LYS A 1 89 ? -6.127 -13.668 -5.292 1.00 86.19 89 LYS A N 1
ATOM 706 C CA . LYS A 1 89 ? -6.488 -12.866 -6.476 1.00 86.19 89 LYS A CA 1
ATOM 707 C C . LYS A 1 89 ? -7.237 -11.566 -6.164 1.00 86.19 89 LYS A C 1
ATOM 709 O O . LYS A 1 89 ? -8.211 -11.214 -6.829 1.00 86.19 89 LYS A O 1
ATOM 714 N N . GLN A 1 90 ? -6.794 -10.847 -5.139 1.00 89.31 90 GLN A N 1
ATOM 715 C CA . GLN A 1 90 ? -7.231 -9.482 -4.875 1.00 89.31 90 GLN A CA 1
ATOM 716 C C . GLN A 1 90 ? -6.683 -8.559 -5.964 1.00 89.31 90 GLN A C 1
ATOM 718 O O . GLN A 1 90 ? -5.474 -8.384 -6.082 1.00 89.31 90 GLN A O 1
ATOM 723 N N . ILE A 1 91 ? -7.575 -7.973 -6.761 1.00 88.50 91 ILE A N 1
ATOM 724 C CA . ILE A 1 91 ? -7.199 -7.104 -7.881 1.00 88.50 91 ILE A CA 1
ATOM 725 C C . ILE A 1 91 ? -7.205 -5.648 -7.419 1.00 88.50 91 ILE A C 1
ATOM 727 O O . ILE A 1 91 ? -8.225 -5.155 -6.934 1.00 88.50 91 ILE A O 1
ATOM 731 N N . TYR A 1 92 ? -6.084 -4.965 -7.618 1.00 89.62 92 TYR A N 1
ATOM 732 C CA . TYR A 1 92 ? -5.886 -3.545 -7.373 1.00 89.62 92 TYR A CA 1
ATOM 733 C C . TYR A 1 92 ? -5.779 -2.806 -8.700 1.00 89.62 92 TYR A C 1
ATOM 735 O O . TYR A 1 92 ? -4.946 -3.129 -9.547 1.00 89.62 92 TYR A O 1
ATOM 743 N N . THR A 1 93 ? -6.619 -1.786 -8.867 1.00 85.75 93 THR A N 1
ATOM 744 C CA . THR A 1 93 ? -6.581 -0.883 -10.024 1.00 85.75 93 THR A CA 1
ATOM 745 C C . THR A 1 93 ? -6.867 0.548 -9.578 1.00 85.75 93 THR A C 1
ATOM 747 O O . THR A 1 93 ? -7.355 0.792 -8.471 1.00 85.75 93 THR A O 1
ATOM 750 N N . THR A 1 94 ? -6.598 1.526 -10.440 1.00 78.69 94 THR A N 1
ATOM 751 C CA . THR A 1 94 ? -6.954 2.932 -10.178 1.00 78.69 94 THR A CA 1
ATOM 752 C C . THR A 1 94 ? -8.463 3.190 -10.214 1.00 78.69 94 THR A C 1
ATOM 754 O O . THR A 1 94 ? -8.933 4.170 -9.633 1.00 78.69 94 THR A O 1
ATOM 757 N N . ALA A 1 95 ? -9.231 2.316 -10.874 1.00 76.44 95 ALA A N 1
ATOM 758 C CA . ALA A 1 95 ? -10.680 2.438 -11.036 1.00 76.44 95 ALA A CA 1
ATOM 759 C C . ALA A 1 95 ? -11.489 1.677 -9.967 1.00 76.44 95 ALA A C 1
ATOM 761 O O . ALA A 1 95 ? -12.695 1.893 -9.840 1.00 76.44 95 ALA A O 1
ATOM 762 N N . ALA A 1 96 ? -10.856 0.779 -9.211 1.00 70.25 96 ALA A N 1
ATOM 763 C CA . ALA A 1 96 ? -11.525 -0.048 -8.215 1.00 70.25 96 ALA A CA 1
ATOM 764 C C . ALA A 1 96 ? -11.995 0.763 -6.992 1.00 70.25 96 ALA A C 1
ATOM 766 O O . ALA A 1 96 ? -11.336 1.696 -6.534 1.00 70.25 96 ALA A O 1
ATOM 767 N N . SER A 1 97 ? -13.155 0.382 -6.444 1.00 61.62 97 SER A N 1
ATOM 768 C CA . SER A 1 97 ? -13.772 1.066 -5.295 1.00 61.62 97 SER A CA 1
ATOM 769 C C . SER A 1 97 ? -13.296 0.557 -3.931 1.00 61.62 97 SER A C 1
ATOM 771 O O . SER A 1 97 ? -13.447 1.273 -2.949 1.00 61.62 97 SER A O 1
ATOM 773 N N . VAL A 1 98 ? -12.765 -0.670 -3.860 1.00 66.69 98 VAL A N 1
ATOM 774 C CA . VAL A 1 98 ? -12.387 -1.334 -2.595 1.00 66.69 98 VAL A CA 1
ATOM 775 C C . VAL A 1 98 ? -10.874 -1.537 -2.508 1.00 66.69 98 VAL A C 1
ATOM 777 O O . VAL A 1 98 ? -10.240 -1.003 -1.607 1.00 66.69 98 VAL A O 1
ATOM 780 N N . ASN A 1 99 ? -10.286 -2.250 -3.468 1.00 81.25 99 ASN A N 1
ATOM 781 C CA . ASN A 1 99 ? -8.844 -2.481 -3.549 1.00 81.25 99 ASN A CA 1
ATOM 782 C C . ASN A 1 99 ? -8.245 -1.485 -4.540 1.00 81.25 99 ASN A C 1
ATOM 784 O O . ASN A 1 99 ? -8.290 -1.701 -5.750 1.00 81.25 99 ASN A O 1
ATOM 788 N N . LYS A 1 100 ? -7.768 -0.348 -4.037 1.00 79.94 100 LYS A N 1
ATOM 789 C CA . LYS A 1 100 ? -7.462 0.809 -4.878 1.00 79.94 100 LYS A CA 1
ATOM 790 C C . LYS A 1 100 ? -5.964 1.078 -4.966 1.00 79.94 100 LYS A C 1
ATOM 792 O O . LYS A 1 100 ? -5.266 1.094 -3.953 1.00 79.94 100 LYS A O 1
ATOM 797 N N . ILE A 1 101 ? -5.499 1.366 -6.179 1.00 87.44 101 ILE A N 1
ATOM 798 C CA . ILE A 1 101 ? -4.222 2.050 -6.405 1.00 87.44 101 ILE A CA 1
ATOM 799 C C . ILE A 1 101 ? -4.454 3.546 -6.173 1.00 87.44 101 ILE A C 1
ATOM 801 O O . ILE A 1 101 ? -5.234 4.173 -6.896 1.00 87.44 101 ILE A O 1
ATOM 805 N N . LEU A 1 102 ? -3.819 4.106 -5.143 1.00 84.31 102 LEU A N 1
ATOM 806 C CA . LEU A 1 102 ? -3.933 5.525 -4.800 1.00 84.31 102 LEU A CA 1
ATOM 807 C C . LEU A 1 102 ? -3.065 6.402 -5.698 1.00 84.31 102 LEU A C 1
ATOM 809 O O . LEU A 1 102 ? -3.533 7.442 -6.158 1.00 84.31 102 LEU A O 1
ATOM 813 N N . SER A 1 103 ? -1.829 5.979 -5.953 1.00 85.12 103 SER A N 1
ATOM 814 C CA . SER A 1 103 ? -0.906 6.661 -6.858 1.00 85.12 103 SER A CA 1
ATOM 815 C C . SER A 1 103 ? -0.002 5.662 -7.572 1.00 85.12 103 SER A C 1
ATOM 817 O O . SER A 1 103 ? 0.163 4.517 -7.145 1.00 85.12 103 SER A O 1
ATOM 819 N N . SER A 1 104 ? 0.547 6.105 -8.698 1.00 86.25 104 SER A N 1
ATOM 820 C CA . SER A 1 104 ? 1.598 5.413 -9.431 1.00 86.25 104 SER A CA 1
ATOM 821 C C . SER A 1 104 ? 2.533 6.483 -9.967 1.00 86.25 104 SER A C 1
ATOM 823 O O . SER A 1 104 ? 2.201 7.198 -10.914 1.00 86.25 104 SER A O 1
ATOM 825 N N . ASP A 1 105 ? 3.671 6.615 -9.306 1.00 85.88 105 ASP A N 1
ATOM 826 C CA . ASP A 1 105 ? 4.625 7.688 -9.522 1.00 85.88 105 ASP A CA 1
ATOM 827 C C . ASP A 1 105 ? 5.862 7.094 -10.188 1.00 85.88 105 ASP A C 1
ATOM 829 O O . ASP A 1 105 ? 6.400 6.088 -9.735 1.00 85.88 105 ASP A O 1
ATOM 833 N N . THR A 1 106 ? 6.281 7.665 -11.319 1.00 86.50 106 THR A N 1
ATOM 834 C CA . THR A 1 106 ? 7.455 7.188 -12.063 1.00 86.50 106 THR A CA 1
ATOM 835 C C . THR A 1 106 ? 8.484 8.294 -12.188 1.00 86.50 106 THR A C 1
ATOM 837 O O . THR A 1 106 ? 8.177 9.367 -12.708 1.00 86.50 106 THR A O 1
ATOM 840 N N . TYR A 1 107 ? 9.711 8.013 -11.762 1.00 88.75 107 TYR A N 1
ATOM 841 C CA . TYR A 1 107 ? 10.846 8.928 -11.837 1.00 88.75 107 TYR A CA 1
ATOM 842 C C . TYR A 1 107 ? 12.061 8.237 -12.461 1.00 88.75 107 TYR A C 1
ATOM 844 O O . TYR A 1 107 ? 12.115 7.012 -12.536 1.00 88.75 107 TYR A O 1
ATOM 852 N N . TYR A 1 108 ? 13.013 9.018 -12.969 1.00 90.44 108 TYR A N 1
ATOM 853 C CA . TYR A 1 108 ? 14.267 8.483 -13.496 1.00 90.44 108 TYR A CA 1
ATOM 854 C C . TYR A 1 108 ? 15.323 8.461 -12.392 1.00 90.44 108 TYR A C 1
ATOM 856 O O . TYR A 1 108 ? 15.548 9.481 -11.745 1.00 90.44 108 TYR A O 1
ATOM 864 N N . ASP A 1 109 ? 15.950 7.310 -12.185 1.00 91.62 109 ASP A N 1
ATOM 865 C CA . ASP A 1 109 ? 17.083 7.119 -11.285 1.00 91.62 109 ASP A CA 1
ATOM 866 C C . ASP A 1 109 ? 18.369 7.150 -12.125 1.00 91.62 109 ASP A C 1
ATOM 868 O O . ASP A 1 109 ? 18.633 6.239 -12.919 1.00 91.62 109 ASP A O 1
ATOM 872 N N . GLU A 1 110 ? 19.135 8.239 -11.990 1.00 90.94 110 GLU A N 1
ATOM 873 C CA . GLU A 1 110 ? 20.368 8.466 -12.756 1.00 90.94 110 GLU A CA 1
ATOM 874 C C . GLU A 1 110 ? 21.471 7.461 -12.406 1.00 90.94 110 GLU A C 1
ATOM 876 O O . GLU A 1 110 ? 22.252 7.091 -13.281 1.00 90.94 110 GLU A O 1
ATOM 881 N N . GLU A 1 111 ? 21.531 6.985 -11.159 1.00 90.62 111 GLU A N 1
ATOM 882 C CA . GLU A 1 111 ? 22.555 6.026 -10.729 1.00 90.62 111 GLU A CA 1
ATOM 883 C C . GLU A 1 111 ? 22.309 4.643 -11.338 1.00 90.62 111 GLU A C 1
ATOM 885 O O . GLU A 1 111 ? 23.251 3.937 -11.706 1.00 90.62 111 GLU A O 1
ATOM 890 N N . LYS A 1 112 ? 21.036 4.257 -11.476 1.00 86.12 112 LYS A N 1
ATOM 891 C CA . LYS A 1 112 ? 20.626 2.959 -12.036 1.00 86.12 112 LYS A CA 1
ATOM 892 C C . LYS A 1 112 ? 20.412 2.969 -13.547 1.00 86.12 112 LYS A C 1
ATOM 894 O O . LYS A 1 112 ? 20.193 1.900 -14.131 1.00 86.12 112 LYS A O 1
ATOM 899 N N . ASP A 1 113 ? 20.438 4.149 -14.167 1.00 89.50 113 ASP A N 1
ATOM 900 C CA . ASP A 1 113 ? 20.100 4.359 -15.578 1.00 89.50 113 ASP A CA 1
ATOM 901 C C . ASP A 1 113 ? 18.765 3.662 -15.921 1.00 89.50 113 ASP A C 1
ATOM 903 O O . ASP A 1 113 ? 18.674 2.740 -16.741 1.00 89.50 113 ASP A O 1
ATOM 907 N N . SER A 1 114 ? 17.730 3.985 -15.139 1.00 89.25 114 SER A N 1
ATOM 908 C CA . SER A 1 114 ? 16.427 3.315 -15.207 1.00 89.25 114 SER A CA 1
ATOM 909 C C . SER A 1 114 ? 15.300 4.182 -14.662 1.00 89.25 114 SER A C 1
ATOM 911 O O . SER A 1 114 ? 15.522 5.088 -13.866 1.00 89.25 114 SER A O 1
ATOM 913 N N . TYR A 1 115 ? 14.070 3.878 -15.064 1.00 89.06 115 TYR A N 1
ATOM 914 C CA . TYR A 1 115 ? 12.881 4.419 -14.424 1.00 89.06 115 TYR A CA 1
ATOM 915 C C . TYR A 1 115 ? 12.517 3.579 -13.204 1.00 89.06 115 TYR A C 1
ATOM 917 O O . TYR A 1 115 ? 12.491 2.353 -13.283 1.00 89.06 115 TYR A O 1
ATOM 925 N N . ILE A 1 116 ? 12.173 4.236 -12.104 1.00 89.06 116 ILE A N 1
ATOM 926 C CA . ILE A 1 116 ? 11.570 3.606 -10.935 1.00 89.06 116 ILE A CA 1
ATOM 927 C C . ILE A 1 116 ? 10.101 3.992 -10.896 1.00 89.06 116 ILE A C 1
ATOM 929 O O . ILE A 1 116 ? 9.769 5.173 -10.992 1.00 89.06 116 ILE A O 1
ATOM 933 N N . THR A 1 117 ? 9.233 2.994 -10.773 1.00 87.75 117 THR A N 1
ATOM 934 C CA . THR A 1 117 ? 7.796 3.179 -10.593 1.00 87.75 117 THR A 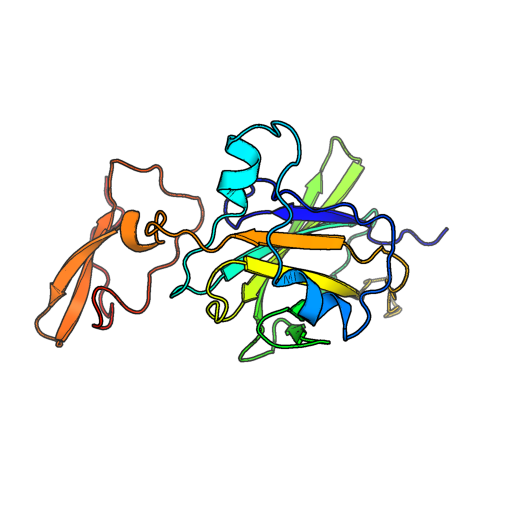CA 1
ATOM 935 C C . THR A 1 117 ? 7.400 2.705 -9.203 1.00 87.75 117 THR A C 1
ATOM 937 O O . THR A 1 117 ? 7.498 1.515 -8.907 1.00 87.75 117 THR A O 1
ATOM 940 N N . ASP A 1 118 ? 6.913 3.628 -8.379 1.00 89.38 118 ASP A N 1
ATOM 941 C CA . ASP A 1 118 ? 6.341 3.347 -7.067 1.00 89.38 118 ASP A CA 1
ATOM 942 C C . ASP A 1 118 ? 4.812 3.363 -7.165 1.00 89.38 118 ASP A C 1
ATOM 944 O O . ASP A 1 118 ? 4.209 4.325 -7.644 1.00 89.38 118 ASP A O 1
ATOM 948 N N . VAL A 1 119 ? 4.167 2.279 -6.734 1.00 88.81 119 VAL A N 1
ATOM 949 C CA . VAL A 1 119 ? 2.708 2.123 -6.759 1.00 88.81 119 VAL A CA 1
ATOM 950 C C . VAL A 1 119 ? 2.183 2.040 -5.334 1.00 88.81 119 VAL A C 1
ATOM 952 O O . VAL A 1 119 ? 2.464 1.074 -4.626 1.00 88.81 119 VAL A O 1
ATOM 955 N N . LEU A 1 120 ? 1.405 3.038 -4.911 1.00 90.31 120 LEU A N 1
ATOM 956 C CA . LEU A 1 120 ? 0.809 3.081 -3.578 1.00 90.31 120 LEU A CA 1
ATOM 957 C C . LEU A 1 120 ? -0.544 2.365 -3.568 1.00 90.31 120 LEU A C 1
ATOM 959 O O . LEU A 1 120 ? -1.501 2.798 -4.215 1.00 90.31 120 LEU A O 1
ATOM 963 N N . LEU A 1 121 ? -0.639 1.302 -2.776 1.00 90.06 121 LEU A N 1
ATOM 964 C CA . LEU A 1 121 ? -1.860 0.540 -2.556 1.00 90.06 121 LEU A CA 1
ATOM 965 C C . LEU A 1 121 ? -2.554 0.966 -1.266 1.00 90.06 121 LEU A C 1
ATOM 967 O O . LEU A 1 121 ? -1.917 1.104 -0.223 1.00 90.06 121 LEU A O 1
ATOM 971 N N . GLN A 1 122 ? -3.879 1.098 -1.331 1.00 87.06 122 GLN A N 1
ATOM 972 C CA . GLN A 1 122 ? -4.739 1.174 -0.154 1.00 87.06 122 GLN A CA 1
ATOM 973 C C . GLN A 1 122 ? -5.418 -0.170 0.064 1.00 87.06 122 GLN A C 1
ATOM 975 O O . GLN A 1 122 ? -6.303 -0.564 -0.698 1.00 87.06 122 GLN A O 1
ATOM 980 N N . MET A 1 123 ? -5.010 -0.865 1.119 1.00 88.25 123 MET A N 1
ATOM 981 C CA . MET A 1 123 ? -5.558 -2.159 1.497 1.00 88.25 123 MET A CA 1
ATOM 982 C C . MET A 1 123 ? -6.553 -1.997 2.656 1.00 88.25 123 MET A C 1
ATOM 984 O O . MET A 1 123 ? -6.360 -1.148 3.535 1.00 88.25 123 MET A O 1
ATOM 988 N N . PRO A 1 124 ? -7.622 -2.811 2.694 1.00 85.81 124 PRO A N 1
ATOM 989 C CA . PRO A 1 124 ? -8.613 -2.751 3.765 1.00 85.81 124 PRO A CA 1
ATOM 990 C C . PRO A 1 124 ? -8.006 -3.114 5.128 1.00 85.81 124 PRO A C 1
ATOM 992 O O . PRO A 1 124 ? -6.916 -3.686 5.203 1.00 85.81 124 PRO A O 1
ATOM 995 N N . VAL A 1 125 ? -8.735 -2.788 6.200 1.00 86.88 125 VAL A N 1
ATOM 996 C CA . VAL A 1 125 ? -8.319 -3.017 7.596 1.00 86.88 125 VAL A CA 1
ATOM 997 C C . VAL A 1 125 ? -7.957 -4.477 7.870 1.00 86.88 125 VAL A C 1
ATOM 999 O O . VAL A 1 125 ? -8.519 -5.396 7.272 1.00 86.88 125 VAL A O 1
ATOM 1002 N N . THR A 1 126 ? -7.028 -4.713 8.786 1.00 87.94 126 THR A N 1
ATOM 1003 C CA . THR A 1 126 ? -6.558 -6.067 9.102 1.00 87.94 126 THR A CA 1
ATOM 1004 C C . THR A 1 126 ? -7.595 -6.832 9.932 1.00 87.94 126 THR A C 1
ATOM 1006 O O . THR A 1 126 ? -8.067 -6.364 10.968 1.00 87.94 126 THR A O 1
ATOM 1009 N N . LYS A 1 127 ? -7.964 -8.037 9.485 1.00 87.19 127 LYS A N 1
ATOM 1010 C CA . LYS A 1 127 ? -8.844 -8.970 10.215 1.00 87.19 127 LYS A CA 1
ATOM 1011 C C . LYS A 1 127 ? -8.051 -9.875 11.150 1.00 87.19 127 LYS A C 1
ATOM 1013 O O . LYS A 1 127 ? -8.568 -10.284 12.195 1.00 87.19 127 LYS A O 1
ATOM 1018 N N . SER A 1 128 ? -6.818 -10.200 10.771 1.00 83.25 128 SER A N 1
ATOM 1019 C CA . SER A 1 128 ? -5.944 -11.055 11.562 1.00 83.25 128 SER A CA 1
ATOM 1020 C C . SER A 1 128 ? -5.567 -10.421 12.898 1.00 83.25 128 SER A C 1
ATOM 1022 O O . SER A 1 128 ? -5.526 -9.203 13.066 1.00 83.25 128 SER A O 1
ATOM 1024 N N . LYS A 1 129 ? -5.335 -11.274 13.900 1.00 80.75 129 LYS A N 1
ATOM 1025 C CA . LYS A 1 129 ? -4.962 -10.833 15.253 1.00 80.75 129 LYS A CA 1
ATOM 1026 C C . LYS A 1 129 ? -3.454 -10.720 15.462 1.00 80.75 129 LYS A C 1
ATOM 1028 O O . LYS A 1 129 ? -3.062 -10.071 16.418 1.00 80.75 129 LYS A O 1
ATOM 1033 N N . SER A 1 130 ? -2.654 -11.375 14.624 1.00 81.44 130 SER A N 1
ATOM 1034 C CA . SER A 1 130 ? -1.212 -11.537 14.842 1.00 81.44 130 SER A CA 1
ATOM 1035 C C . SER A 1 130 ? -0.373 -11.175 13.623 1.00 81.44 130 SER A C 1
ATOM 1037 O O . SER A 1 130 ? 0.572 -10.411 13.752 1.00 81.44 130 SER A O 1
ATOM 1039 N N . LYS A 1 131 ? -0.700 -11.690 12.436 1.00 87.50 131 LYS A N 1
ATOM 1040 C CA . LYS A 1 131 ? 0.041 -11.395 11.206 1.00 87.50 131 LYS A CA 1
ATOM 1041 C C . LYS A 1 131 ? -0.867 -11.366 9.988 1.00 87.50 131 LYS A C 1
ATOM 1043 O O . LYS A 1 131 ? -1.884 -12.054 9.978 1.00 87.50 131 LYS A O 1
ATOM 1048 N N . ARG A 1 132 ? -0.469 -10.612 8.969 1.00 89.88 132 ARG A N 1
ATOM 1049 C CA . ARG A 1 132 ? -1.102 -10.567 7.648 1.00 89.88 132 ARG A CA 1
ATOM 1050 C C . ARG A 1 132 ? -0.021 -10.713 6.588 1.00 89.88 132 ARG A C 1
ATOM 1052 O O . ARG A 1 132 ? 0.987 -10.021 6.655 1.00 89.88 132 ARG A O 1
ATOM 1059 N N . ILE A 1 133 ? -0.217 -11.611 5.634 1.00 88.81 133 ILE A N 1
ATOM 1060 C CA . ILE A 1 133 ? 0.764 -11.902 4.585 1.00 88.81 133 ILE A CA 1
ATOM 1061 C C . ILE A 1 133 ? 0.198 -11.415 3.261 1.00 88.81 133 ILE A C 1
ATOM 1063 O O . ILE A 1 133 ? -0.934 -11.764 2.912 1.00 88.81 133 ILE A O 1
ATOM 1067 N N . ILE A 1 134 ? 0.991 -10.617 2.550 1.00 89.19 134 ILE A N 1
ATOM 1068 C CA . ILE A 1 134 ? 0.674 -10.113 1.217 1.00 89.19 134 ILE A CA 1
ATOM 1069 C C . ILE A 1 134 ? 1.694 -10.672 0.235 1.00 89.19 134 ILE A C 1
ATOM 1071 O O . ILE A 1 134 ? 2.894 -10.522 0.437 1.00 89.19 134 ILE A O 1
ATOM 1075 N N . GLU A 1 135 ? 1.215 -11.288 -0.835 1.00 87.12 135 GLU A N 1
ATOM 1076 C CA . GLU A 1 135 ? 2.033 -11.856 -1.906 1.00 87.12 135 GLU A CA 1
ATOM 1077 C C . GLU A 1 135 ? 1.614 -11.233 -3.235 1.00 87.12 135 GLU A C 1
ATOM 1079 O O . GLU A 1 135 ? 0.424 -11.189 -3.553 1.00 87.12 135 GLU A O 1
ATOM 1084 N N . VAL A 1 136 ? 2.582 -10.758 -4.019 1.00 85.06 136 VAL A N 1
ATOM 1085 C CA . VAL A 1 136 ? 2.320 -10.276 -5.381 1.00 85.06 136 VAL A CA 1
ATOM 1086 C C . VAL A 1 136 ? 2.235 -11.471 -6.321 1.00 85.06 136 VAL A C 1
ATOM 1088 O O . VAL A 1 136 ? 3.237 -12.128 -6.571 1.00 85.06 136 VAL A O 1
ATOM 1091 N N . GLU A 1 137 ? 1.044 -11.761 -6.844 1.00 80.25 137 GLU A N 1
ATOM 1092 C CA . GLU A 1 137 ? 0.845 -12.842 -7.818 1.00 80.25 137 GLU A CA 1
ATOM 1093 C C . GLU A 1 137 ? 1.173 -12.361 -9.234 1.00 80.25 137 GLU A C 1
ATOM 1095 O O . GLU A 1 137 ? 1.883 -13.037 -9.974 1.00 80.25 137 GLU A O 1
ATOM 1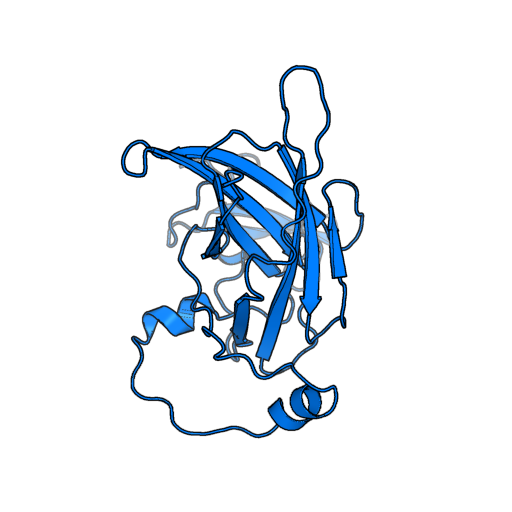100 N N . GLU A 1 138 ? 0.668 -11.184 -9.604 1.00 78.50 138 GLU A N 1
ATOM 1101 C CA . GLU A 1 138 ? 0.809 -10.639 -10.951 1.00 78.50 138 GLU A CA 1
ATOM 1102 C C . GLU A 1 138 ? 0.859 -9.113 -10.912 1.00 78.50 138 GLU A C 1
ATOM 1104 O O . GLU A 1 138 ? 0.253 -8.450 -10.068 1.00 78.50 138 GLU A O 1
ATOM 1109 N N . THR A 1 139 ? 1.599 -8.531 -11.846 1.00 80.00 139 THR A N 1
ATOM 1110 C CA . THR A 1 139 ? 1.631 -7.090 -12.069 1.00 80.00 139 THR A CA 1
ATOM 1111 C C . THR A 1 139 ? 1.605 -6.849 -13.574 1.00 80.00 139 THR A C 1
ATOM 1113 O O . THR A 1 139 ? 2.484 -7.304 -14.290 1.00 80.00 139 THR A O 1
ATOM 1116 N N . CYS A 1 140 ? 0.613 -6.134 -14.083 1.00 77.56 140 CYS A N 1
ATOM 1117 C CA . CYS A 1 140 ? 0.440 -5.910 -15.517 1.00 77.56 140 CYS A CA 1
ATOM 1118 C C . CYS A 1 140 ? 0.823 -4.482 -15.863 1.00 77.56 140 CYS A C 1
ATOM 1120 O O . CYS A 1 140 ? 0.095 -3.579 -15.482 1.00 77.56 140 CYS A O 1
ATOM 1122 N N . PHE A 1 141 ? 1.894 -4.253 -16.623 1.00 76.12 141 PHE A N 1
ATOM 1123 C CA . PHE A 1 141 ? 2.243 -2.903 -17.079 1.00 76.12 141 PHE A CA 1
ATOM 1124 C C . PHE A 1 141 ? 1.731 -2.627 -18.492 1.00 76.12 141 PHE A C 1
ATOM 1126 O O . PHE A 1 141 ? 1.845 -3.460 -19.399 1.00 76.12 141 PHE A O 1
ATOM 1133 N N . LEU A 1 142 ? 1.228 -1.409 -18.705 1.00 72.25 142 LEU A N 1
ATOM 1134 C CA . LEU A 1 142 ? 0.907 -0.902 -20.032 1.00 72.25 142 LEU A CA 1
ATOM 1135 C C . LEU A 1 142 ? 2.141 -0.233 -20.634 1.00 72.25 142 LEU A C 1
ATOM 1137 O O . LEU A 1 142 ? 2.521 0.874 -20.250 1.00 72.25 142 LEU A O 1
ATOM 1141 N N . ARG A 1 143 ? 2.745 -0.882 -21.631 1.00 66.56 143 ARG A N 1
ATOM 1142 C CA . ARG A 1 143 ? 3.876 -0.313 -22.362 1.00 66.56 143 ARG A CA 1
ATOM 1143 C C . ARG A 1 143 ? 3.394 0.592 -23.483 1.00 66.56 143 ARG A C 1
ATOM 1145 O O . ARG A 1 143 ? 2.751 0.143 -24.436 1.00 66.56 143 ARG A O 1
ATOM 1152 N N . GLU A 1 144 ? 3.768 1.864 -23.416 1.00 54.41 144 GLU A N 1
ATOM 1153 C CA . GLU A 1 144 ? 3.599 2.776 -24.541 1.00 54.41 144 GLU A CA 1
ATOM 1154 C C . GLU A 1 144 ? 4.748 2.575 -25.539 1.00 54.41 144 GLU A C 1
ATOM 1156 O O . GLU A 1 144 ? 5.750 3.284 -25.546 1.00 54.41 144 GLU A O 1
ATOM 1161 N N . THR A 1 145 ? 4.630 1.565 -26.400 1.00 50.53 145 THR A N 1
ATOM 1162 C CA . THR A 1 145 ? 5.440 1.503 -27.622 1.00 50.53 145 THR A CA 1
ATOM 1163 C C . THR A 1 145 ? 4.795 2.410 -28.657 1.00 50.53 145 THR A C 1
ATOM 1165 O O . THR A 1 145 ? 3.621 2.230 -28.972 1.00 50.53 145 THR A O 1
ATOM 1168 N N . VAL A 1 146 ? 5.548 3.379 -29.189 1.00 39.84 146 VAL A N 1
ATOM 1169 C CA . VAL A 1 146 ? 5.113 4.296 -30.256 1.00 39.84 146 VAL A CA 1
ATOM 1170 C C . VAL A 1 146 ? 4.326 3.518 -31.328 1.00 39.84 146 VAL A C 1
ATOM 1172 O O . VAL A 1 146 ? 4.902 2.765 -32.107 1.00 39.84 146 VAL A O 1
ATOM 1175 N N . GLY A 1 147 ? 2.994 3.655 -31.324 1.00 41.62 147 GLY A N 1
ATOM 1176 C CA . GLY A 1 147 ? 2.082 3.056 -32.307 1.00 41.62 147 GLY A CA 1
ATOM 1177 C C . GLY A 1 147 ? 1.539 1.639 -32.043 1.00 41.62 147 GLY A C 1
ATOM 1178 O O . GLY A 1 147 ? 0.700 1.200 -32.826 1.00 41.62 147 GLY A O 1
ATOM 1179 N N . VAL A 1 148 ? 1.929 0.922 -30.978 1.00 41.94 148 VAL A N 1
ATOM 1180 C CA . VAL A 1 148 ? 1.369 -0.411 -30.649 1.00 41.94 148 VAL A CA 1
ATOM 1181 C C . VAL A 1 148 ? 1.212 -0.577 -29.133 1.00 41.94 148 VAL A C 1
ATOM 1183 O O . VAL A 1 148 ? 2.196 -0.530 -28.397 1.00 41.94 148 VAL A O 1
ATOM 1186 N N . LYS A 1 149 ? -0.023 -0.812 -28.662 1.00 46.75 149 LYS A N 1
ATOM 1187 C CA . LYS A 1 149 ? -0.321 -1.211 -27.273 1.00 46.75 149 LYS A CA 1
ATOM 1188 C C . LYS A 1 149 ? 0.123 -2.662 -27.067 1.00 46.75 149 LYS A C 1
ATOM 1190 O O . LYS A 1 149 ? -0.612 -3.581 -27.417 1.00 46.75 149 LYS A O 1
ATOM 1195 N N . GLY A 1 150 ? 1.332 -2.869 -26.559 1.00 49.28 150 GLY A N 1
ATOM 1196 C CA . GLY A 1 150 ? 1.788 -4.188 -26.124 1.00 49.28 150 GLY A CA 1
ATOM 1197 C C . GLY A 1 150 ? 1.512 -4.367 -24.635 1.00 49.28 150 GLY A C 1
ATOM 1198 O O . GLY A 1 150 ? 1.951 -3.542 -23.838 1.00 49.28 150 GLY A O 1
ATOM 1199 N N . TYR A 1 151 ? 0.803 -5.431 -24.258 1.00 52.47 151 TYR A N 1
ATOM 1200 C CA . TYR A 1 151 ? 0.766 -5.890 -22.868 1.00 52.47 151 TYR A CA 1
ATOM 1201 C C . TYR A 1 151 ? 2.123 -6.515 -22.525 1.00 52.47 151 TYR A C 1
ATOM 1203 O O . TYR A 1 151 ? 2.628 -7.344 -23.286 1.00 52.47 151 TYR A O 1
ATOM 1211 N N . ALA A 1 152 ? 2.725 -6.108 -21.408 1.00 53.06 152 ALA A N 1
ATOM 1212 C CA . ALA A 1 152 ? 3.850 -6.822 -20.819 1.00 53.06 152 ALA A CA 1
ATOM 1213 C C . ALA A 1 152 ? 3.308 -7.686 -19.673 1.00 53.06 152 ALA A C 1
ATOM 1215 O O . ALA A 1 152 ? 3.018 -7.172 -18.596 1.00 53.06 152 ALA A O 1
ATOM 1216 N N . ASP A 1 153 ? 3.124 -8.977 -19.950 1.00 51.12 153 ASP A N 1
ATOM 1217 C CA . ASP A 1 153 ? 2.794 -10.001 -18.953 1.00 51.12 153 ASP A CA 1
ATOM 1218 C C . ASP A 1 153 ? 4.035 -10.254 -18.078 1.00 51.12 153 ASP A C 1
ATOM 1220 O O . ASP A 1 153 ? 5.117 -10.550 -18.598 1.00 51.12 153 ASP A O 1
ATOM 1224 N N . LEU A 1 154 ? 3.887 -10.071 -16.762 1.00 53.34 154 LEU A N 1
ATOM 1225 C CA . LEU A 1 154 ? 4.945 -10.247 -15.762 1.00 53.34 154 LEU A CA 1
ATOM 1226 C C . LEU A 1 154 ? 4.793 -11.520 -14.930 1.00 53.34 154 LEU A C 1
ATOM 1228 O O . LEU A 1 154 ? 5.380 -11.606 -13.854 1.00 53.34 154 LEU A O 1
ATOM 1232 N N . SER A 1 155 ? 4.072 -12.533 -15.406 1.00 49.75 155 SER A N 1
ATOM 1233 C CA . SER A 1 155 ? 3.933 -13.828 -14.717 1.00 49.75 155 SER A CA 1
ATOM 1234 C C . SER A 1 155 ? 5.268 -14.491 -14.317 1.00 49.75 155 SER A C 1
ATOM 1236 O O . SER A 1 155 ? 5.284 -15.393 -13.483 1.00 49.75 155 SER A O 1
ATOM 1238 N N . SER A 1 156 ? 6.410 -14.042 -14.860 1.00 42.12 156 SER A N 1
ATOM 1239 C CA . SER A 1 156 ? 7.759 -14.489 -14.480 1.00 42.12 156 SER A CA 1
ATOM 1240 C C . SER A 1 156 ? 8.475 -13.649 -13.407 1.00 42.12 156 SER A C 1
ATOM 1242 O O . SER A 1 156 ? 9.522 -14.075 -12.909 1.00 42.12 156 SER A O 1
ATOM 1244 N N . THR A 1 157 ? 7.981 -12.459 -13.054 1.00 48.28 157 THR A N 1
ATOM 1245 C CA . THR A 1 157 ? 8.614 -11.575 -12.060 1.00 48.28 157 THR A CA 1
ATOM 1246 C C . THR A 1 157 ? 8.162 -12.010 -10.666 1.00 48.28 157 THR A C 1
ATOM 1248 O O . THR A 1 157 ? 7.226 -11.457 -10.113 1.00 48.28 157 THR A O 1
ATOM 1251 N N . ARG A 1 158 ? 8.799 -13.090 -10.190 1.00 52.41 158 ARG A N 1
ATOM 1252 C CA . ARG A 1 158 ? 8.680 -13.787 -8.892 1.00 52.41 158 ARG A CA 1
ATOM 1253 C C . ARG A 1 158 ? 7.689 -13.215 -7.866 1.00 52.41 158 ARG A C 1
ATOM 1255 O O . ARG A 1 158 ? 7.801 -12.074 -7.436 1.00 52.41 158 ARG A O 1
ATOM 1262 N N . GLN A 1 159 ? 6.848 -14.127 -7.384 1.00 59.00 159 GLN A N 1
ATOM 1263 C CA . GLN A 1 159 ? 5.986 -14.029 -6.209 1.00 59.00 159 GLN A CA 1
ATOM 1264 C C . GLN A 1 159 ? 6.783 -13.638 -4.957 1.00 59.00 159 GLN A C 1
ATOM 1266 O O . GLN A 1 159 ? 7.317 -14.493 -4.254 1.00 59.00 159 GLN A O 1
ATOM 1271 N N . THR A 1 160 ? 6.920 -12.339 -4.696 1.00 69.88 160 THR A N 1
ATOM 1272 C CA . THR A 1 160 ? 7.522 -11.848 -3.453 1.00 69.88 160 THR A CA 1
ATOM 1273 C C . THR A 1 160 ? 6.420 -11.638 -2.423 1.00 69.88 160 THR A C 1
ATOM 1275 O O . THR A 1 160 ? 5.397 -11.008 -2.709 1.00 69.88 160 THR A O 1
ATOM 1278 N N . SER A 1 161 ? 6.639 -12.164 -1.220 1.00 79.56 161 SER A N 1
ATOM 1279 C CA . SER A 1 161 ? 5.736 -12.007 -0.085 1.00 79.56 161 SER A CA 1
ATOM 1280 C C . SER A 1 161 ? 6.334 -11.108 0.987 1.00 79.56 161 SER A C 1
ATOM 1282 O O . SER A 1 161 ? 7.527 -11.169 1.283 1.00 79.56 161 SER A O 1
ATOM 1284 N N . VAL A 1 162 ? 5.479 -10.314 1.618 1.00 84.69 162 VAL A N 1
ATOM 1285 C CA . VAL A 1 162 ? 5.796 -9.563 2.829 1.00 84.69 162 VAL A CA 1
ATOM 1286 C C . VAL A 1 162 ? 4.866 -10.007 3.953 1.00 84.69 162 VAL A C 1
ATOM 1288 O O . VAL A 1 162 ? 3.646 -10.106 3.783 1.00 84.69 162 VAL A O 1
ATOM 1291 N N . THR A 1 163 ? 5.458 -10.278 5.113 1.00 86.94 163 THR A N 1
ATOM 1292 C CA . THR A 1 163 ? 4.729 -10.587 6.342 1.00 86.94 163 THR A CA 1
ATOM 1293 C C . THR A 1 163 ? 4.633 -9.321 7.183 1.00 86.94 163 THR A C 1
ATOM 1295 O O . THR A 1 163 ? 5.643 -8.809 7.667 1.00 86.94 163 THR A O 1
ATOM 1298 N N . PHE A 1 164 ? 3.413 -8.836 7.392 1.00 85.31 164 PHE A N 1
ATOM 1299 C CA . PHE A 1 164 ? 3.119 -7.777 8.348 1.00 85.31 164 PHE A CA 1
ATOM 1300 C C . PHE A 1 164 ? 2.759 -8.369 9.706 1.00 85.31 164 PHE A C 1
ATOM 1302 O O . PHE A 1 164 ? 1.970 -9.316 9.792 1.00 85.31 164 PHE A O 1
ATOM 1309 N N . LEU A 1 165 ? 3.289 -7.777 10.771 1.00 86.00 165 LEU A N 1
ATOM 1310 C CA . LEU A 1 165 ? 2.974 -8.138 12.148 1.00 86.00 165 LEU A CA 1
ATOM 1311 C C . LEU A 1 165 ? 1.948 -7.153 12.707 1.00 86.00 165 LEU A C 1
ATOM 1313 O O . LEU A 1 165 ? 2.105 -5.938 12.615 1.00 86.00 165 LEU A O 1
ATOM 1317 N N . VAL A 1 166 ? 0.874 -7.671 13.289 1.00 80.69 166 VAL A N 1
ATOM 1318 C CA . VAL A 1 166 ? -0.123 -6.846 13.969 1.00 80.69 166 VAL A CA 1
ATOM 1319 C C . VAL A 1 166 ? 0.461 -6.438 15.308 1.00 80.69 166 VAL A C 1
ATOM 1321 O O . VAL A 1 166 ? 0.739 -7.292 16.148 1.00 80.69 166 VAL A O 1
ATOM 1324 N N . SER A 1 167 ? 0.656 -5.137 15.494 1.00 77.88 167 SER A N 1
ATOM 1325 C CA . SER A 1 167 ? 1.217 -4.624 16.737 1.00 77.88 167 SER A CA 1
ATOM 1326 C C . SER A 1 167 ? 0.250 -4.843 17.904 1.00 77.88 167 SER A C 1
ATOM 1328 O O . SER A 1 167 ? -0.949 -4.574 17.786 1.00 77.88 167 SER A O 1
ATOM 1330 N N . GLU A 1 168 ? 0.769 -5.333 19.033 1.00 72.44 168 GLU A N 1
ATOM 1331 C CA . GLU A 1 168 ? 0.005 -5.458 20.283 1.00 72.44 168 GLU A CA 1
ATOM 1332 C C . GLU A 1 168 ? -0.265 -4.085 20.909 1.00 72.44 168 GLU A C 1
ATOM 1334 O O . GLU A 1 168 ? -1.330 -3.851 21.484 1.00 72.44 168 GLU A O 1
ATOM 1339 N N . GLU A 1 169 ? 0.688 -3.164 20.756 1.00 65.75 169 GLU A N 1
ATOM 1340 C CA . GLU A 1 169 ? 0.545 -1.769 21.153 1.00 65.75 169 GLU A CA 1
ATOM 1341 C C . GLU A 1 169 ? 0.084 -0.927 19.958 1.00 65.75 169 GLU A C 1
ATOM 1343 O O . GLU A 1 169 ? 0.546 -1.159 18.838 1.00 65.75 169 GLU A O 1
ATOM 1348 N N . PRO A 1 170 ? -0.804 0.066 20.150 1.00 60.31 170 PRO A N 1
ATOM 1349 C CA . PRO A 1 170 ? -1.160 0.988 19.082 1.00 60.31 170 PRO A CA 1
ATOM 1350 C C . PRO A 1 170 ? 0.102 1.643 18.529 1.00 60.31 170 PRO A C 1
ATOM 1352 O O . PRO A 1 170 ? 0.792 2.379 19.241 1.00 60.31 170 PRO A O 1
ATOM 1355 N N . LEU A 1 171 ? 0.400 1.388 17.258 1.00 66.50 171 LEU A N 1
ATOM 1356 C CA . LEU A 1 171 ? 1.465 2.112 16.598 1.00 66.50 171 LEU A CA 1
ATOM 1357 C C . LEU A 1 171 ? 1.029 3.565 16.466 1.00 66.50 171 LEU A C 1
ATOM 1359 O O . LEU A 1 171 ? -0.174 3.824 16.336 1.00 66.50 171 LEU A O 1
ATOM 1363 N N . PRO A 1 172 ? 1.993 4.495 16.440 1.00 56.69 172 PRO A N 1
ATOM 1364 C CA . PRO A 1 172 ? 1.960 5.665 15.581 1.00 56.69 172 PRO A CA 1
ATOM 1365 C C . PRO A 1 172 ? 0.909 5.655 14.466 1.00 56.69 172 PRO A C 1
ATOM 1367 O O . PRO A 1 172 ? 1.183 5.330 13.316 1.00 56.69 172 PRO A O 1
ATOM 1370 N N . SER A 1 173 ? -0.318 6.005 14.826 1.00 55.53 173 SER A N 1
ATOM 1371 C CA . SER A 1 173 ? -1.442 6.097 13.909 1.00 55.53 173 SER A CA 1
ATOM 1372 C C . SER A 1 173 ? -1.263 7.378 13.103 1.00 55.53 173 SER A C 1
ATOM 1374 O O . SER A 1 173 ? -0.708 8.341 13.625 1.00 55.53 173 SER A O 1
ATOM 1376 N N . TYR A 1 174 ? -1.736 7.465 11.860 1.00 58.00 174 TYR A N 1
ATOM 1377 C CA . TYR A 1 174 ? -1.829 8.761 11.159 1.00 58.00 174 TYR A CA 1
ATOM 1378 C C . TYR A 1 174 ? -2.372 9.915 12.052 1.00 58.00 174 TYR A C 1
ATOM 1380 O O . TYR A 1 174 ? -1.881 11.040 11.942 1.00 58.00 174 TYR A O 1
ATOM 1388 N N . PRO A 1 175 ? -3.303 9.666 13.004 1.00 55.00 175 PRO A N 1
ATOM 1389 C CA . PRO A 1 175 ? -3.689 10.611 14.051 1.00 55.00 175 PRO A CA 1
ATOM 1390 C C . PRO A 1 175 ? -2.558 11.200 14.905 1.00 55.00 175 PRO A C 1
ATOM 1392 O O . PRO A 1 175 ? -2.709 12.310 15.392 1.00 55.00 175 PRO A O 1
ATOM 1395 N N . GLN A 1 176 ? -1.432 10.520 15.116 1.00 59.12 176 GLN A N 1
ATOM 1396 C CA . GLN A 1 176 ? -0.345 11.019 15.968 1.00 59.12 176 GLN A CA 1
ATOM 1397 C C . GLN A 1 176 ? 0.248 12.341 15.467 1.00 59.12 176 GLN A C 1
ATOM 1399 O O . GLN A 1 176 ? 0.782 13.111 16.264 1.00 59.12 176 GLN A O 1
ATOM 1404 N N . TYR A 1 177 ? 0.159 12.587 14.153 1.00 70.12 177 TYR A N 1
ATOM 1405 C CA . TYR A 1 177 ? 0.615 13.817 13.522 1.00 70.12 177 TYR A CA 1
ATOM 1406 C C . TYR A 1 177 ? -0.310 14.980 13.824 1.00 70.12 177 TYR A C 1
ATOM 1408 O O . TYR A 1 177 ? 0.060 16.107 13.537 1.00 70.12 177 TYR A O 1
ATOM 1416 N N . PHE A 1 178 ? -1.494 14.740 14.381 1.00 81.44 178 PHE A N 1
ATOM 1417 C CA . PHE A 1 178 ? -2.546 15.729 14.503 1.00 81.44 178 PHE A CA 1
ATOM 1418 C C . PHE A 1 178 ? -3.051 15.832 15.939 1.00 81.44 178 PHE A C 1
ATOM 1420 O O . PHE A 1 178 ? -3.302 14.850 16.631 1.00 81.44 178 PHE A O 1
ATOM 1427 N N . ASN A 1 179 ? -3.259 17.063 16.379 1.00 84.81 179 ASN A N 1
ATOM 1428 C CA . ASN A 1 179 ? -4.021 17.355 17.575 1.00 84.81 179 ASN A CA 1
ATOM 1429 C C . ASN A 1 179 ? -5.488 17.528 17.179 1.00 84.81 179 ASN A C 1
ATOM 1431 O O . ASN A 1 179 ? -5.806 18.272 16.246 1.00 84.81 179 ASN A O 1
ATOM 1435 N N . PHE A 1 180 ? -6.380 16.861 17.907 1.00 89.00 180 PHE A N 1
ATOM 1436 C CA . PHE A 1 180 ? -7.818 16.870 17.646 1.00 89.00 180 PHE A CA 1
ATOM 1437 C C . PHE A 1 180 ? -8.576 17.568 18.773 1.00 89.00 180 PHE A C 1
ATOM 1439 O O . PHE A 1 180 ? -8.263 17.384 19.950 1.00 89.00 180 PHE A O 1
ATOM 1446 N N . ALA A 1 181 ? -9.622 18.307 18.414 1.00 91.50 181 ALA A N 1
ATOM 1447 C CA . ALA A 1 181 ? -10.603 18.856 19.344 1.00 91.50 181 ALA A CA 1
ATOM 1448 C C . ALA A 1 181 ? -12.008 18.394 18.945 1.00 91.50 181 ALA A C 1
ATOM 1450 O O . ALA A 1 181 ? -12.335 18.394 17.758 1.00 91.50 181 ALA A O 1
ATOM 1451 N N . GLU A 1 182 ? -12.835 17.995 19.915 1.00 92.25 182 GLU A N 1
ATOM 1452 C CA . GLU A 1 182 ? -14.253 17.728 19.640 1.00 92.25 182 GLU A CA 1
ATOM 1453 C C . GLU A 1 182 ? -14.934 19.001 19.138 1.00 92.25 182 GLU A C 1
ATOM 1455 O O . GLU A 1 182 ? -14.636 20.103 19.602 1.00 92.25 182 GLU A O 1
ATOM 1460 N N . ASN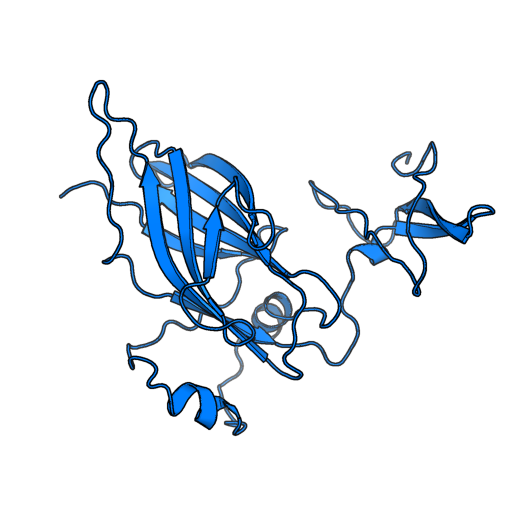 A 1 183 ? -15.847 18.848 18.185 1.00 90.12 183 ASN A N 1
ATOM 1461 C CA . ASN A 1 183 ? -16.629 19.952 17.656 1.00 90.12 183 ASN A CA 1
ATOM 1462 C C . ASN A 1 183 ? -18.128 19.754 17.878 1.00 90.12 183 ASN A C 1
ATOM 1464 O O . ASN A 1 183 ? -18.616 18.665 18.176 1.00 90.12 183 ASN A O 1
ATOM 1468 N N . GLU A 1 184 ? -18.863 20.850 17.709 1.00 90.31 184 GLU A N 1
ATOM 1469 C CA . GLU A 1 184 ? -20.310 20.910 17.932 1.00 90.31 184 GLU A CA 1
ATOM 1470 C C . GLU A 1 184 ? -21.118 20.060 16.933 1.00 90.31 184 GLU A C 1
ATOM 1472 O O . GLU A 1 184 ? -22.285 19.774 17.175 1.00 90.31 184 GLU A O 1
ATOM 1477 N N . GLU A 1 185 ? -20.504 19.597 15.837 1.00 88.31 185 GLU A N 1
ATOM 1478 C CA . GLU A 1 185 ? -21.137 18.746 14.817 1.00 88.31 185 GLU A CA 1
ATOM 1479 C C . GLU A 1 185 ? -21.065 17.248 15.161 1.00 88.31 185 GLU A C 1
ATOM 1481 O O . GLU A 1 185 ? -21.351 16.394 14.323 1.00 88.31 185 GLU A O 1
ATOM 1486 N N . GLY A 1 186 ? -20.669 16.910 16.392 1.00 86.38 186 GLY A N 1
ATOM 1487 C CA . GLY A 1 186 ? -20.585 15.525 16.857 1.00 86.38 186 GLY A CA 1
ATOM 1488 C C . GLY A 1 186 ? -19.372 14.761 16.318 1.00 86.38 186 GLY A C 1
ATOM 1489 O O . GLY A 1 186 ? -19.358 13.531 16.368 1.00 86.38 186 GLY A O 1
ATOM 1490 N N . GLY A 1 187 ? -18.358 15.475 15.821 1.00 90.69 187 GLY A N 1
ATOM 1491 C CA . GLY A 1 187 ? -17.107 14.923 15.308 1.00 90.69 187 GLY A CA 1
ATOM 1492 C C . GLY A 1 187 ? -15.870 15.573 15.926 1.00 90.69 187 GLY A C 1
ATOM 1493 O O . GLY A 1 187 ? -15.929 16.205 16.983 1.00 90.69 187 GLY A O 1
ATOM 1494 N N . TYR A 1 188 ? -14.738 15.414 15.251 1.00 91.19 188 TYR A N 1
ATOM 1495 C CA . TYR A 1 188 ? -13.460 16.016 15.609 1.00 91.19 188 TYR A CA 1
ATOM 1496 C C . TYR A 1 188 ? -12.970 16.973 14.520 1.00 91.19 188 TYR A C 1
ATOM 1498 O O . TYR A 1 188 ? -13.081 16.714 13.319 1.00 91.19 188 TYR A O 1
ATOM 1506 N N . THR A 1 189 ? -12.378 18.075 14.968 1.00 91.75 189 THR A N 1
ATOM 1507 C CA . THR A 1 189 ? -11.608 19.016 14.158 1.00 91.75 189 THR A CA 1
ATOM 1508 C C . THR A 1 189 ? -10.123 18.761 14.383 1.00 91.75 189 THR A C 1
ATOM 1510 O O . THR A 1 189 ? -9.686 18.709 15.534 1.00 91.75 189 THR A O 1
ATOM 1513 N N . ILE A 1 190 ? -9.329 18.671 13.318 1.00 89.50 190 ILE A N 1
ATOM 1514 C CA . ILE A 1 190 ? -7.868 18.773 13.444 1.00 89.50 190 ILE A CA 1
ATOM 1515 C C . ILE A 1 190 ? -7.520 20.238 13.697 1.00 89.50 190 ILE A C 1
ATOM 1517 O O . ILE A 1 190 ? -7.869 21.094 12.888 1.00 89.50 190 ILE A O 1
ATOM 1521 N N . VAL A 1 191 ? -6.850 20.538 14.808 1.00 89.88 191 VAL A N 1
ATOM 1522 C CA . VAL A 1 191 ? -6.544 21.922 15.217 1.00 89.88 191 VAL A CA 1
ATOM 1523 C C . VAL A 1 191 ? -5.102 22.331 14.939 1.00 89.88 191 VAL A C 1
ATOM 1525 O O . VAL A 1 191 ? -4.846 23.497 14.652 1.00 89.88 191 VAL A O 1
ATOM 1528 N N . SER A 1 192 ? -4.171 21.384 14.988 1.00 85.75 192 SER A N 1
ATOM 1529 C CA . SER A 1 192 ? -2.752 21.586 14.690 1.00 85.75 192 SER A CA 1
ATOM 1530 C C . SER A 1 192 ? -2.084 20.244 14.431 1.00 85.75 192 SER A C 1
ATOM 1532 O O . SER A 1 192 ? -2.684 19.196 14.683 1.00 85.75 192 SER A O 1
ATOM 1534 N N . TRP A 1 193 ? -0.843 20.263 13.955 1.00 84.19 193 TRP A N 1
ATOM 1535 C CA . TRP A 1 193 ? -0.011 19.070 13.918 1.00 84.19 193 TRP A CA 1
ATOM 1536 C C . TRP A 1 193 ? 0.845 18.915 15.184 1.00 84.19 193 TRP A C 1
ATOM 1538 O O . TRP A 1 193 ? 1.100 19.873 15.919 1.00 84.19 193 TRP A O 1
ATOM 1548 N N . ASN A 1 194 ? 1.257 17.686 15.474 1.00 79.12 194 ASN A N 1
ATOM 1549 C CA . ASN A 1 194 ? 2.057 17.338 16.635 1.00 79.12 194 ASN A CA 1
ATOM 1550 C C . ASN A 1 194 ? 3.546 17.565 16.355 1.00 79.12 194 ASN A C 1
ATOM 1552 O O . ASN A 1 194 ? 4.191 16.771 15.675 1.00 79.12 194 ASN A O 1
ATOM 1556 N N . GLN A 1 195 ? 4.090 18.629 16.944 1.00 77.31 195 GLN A N 1
ATOM 1557 C CA . GLN A 1 195 ? 5.475 19.081 16.764 1.00 77.31 195 GLN A CA 1
ATOM 1558 C C . GLN A 1 195 ? 6.534 18.071 17.243 1.00 77.31 195 GLN A C 1
ATOM 1560 O O . GLN A 1 195 ? 7.711 18.224 16.930 1.00 77.31 195 GLN A O 1
ATOM 1565 N N . ASN A 1 196 ? 6.136 17.028 17.979 1.00 74.31 196 ASN A N 1
ATOM 1566 C CA . ASN A 1 196 ? 7.046 15.962 18.404 1.00 74.31 196 ASN A CA 1
ATOM 1567 C C . ASN A 1 196 ? 7.422 14.997 17.263 1.00 74.31 196 ASN A C 1
ATOM 1569 O O . ASN A 1 196 ? 8.315 14.173 17.444 1.00 74.31 196 ASN A O 1
ATOM 1573 N N . TYR A 1 197 ? 6.762 15.087 16.103 1.00 65.12 197 TYR A N 1
ATOM 1574 C CA . TYR A 1 197 ? 6.961 14.189 14.966 1.00 65.12 197 TYR A CA 1
ATOM 1575 C C . TYR A 1 197 ? 7.213 14.980 13.689 1.00 65.12 197 TYR A C 1
ATOM 1577 O O . TYR A 1 197 ? 6.444 15.870 13.365 1.00 65.12 197 TYR A O 1
ATOM 1585 N N . SER A 1 198 ? 8.236 14.631 12.908 1.00 68.06 198 SER A N 1
ATOM 1586 C CA . SER A 1 198 ? 8.403 15.238 11.579 1.00 68.06 198 SER A CA 1
ATOM 1587 C C . SER A 1 198 ? 7.248 14.824 10.662 1.00 68.06 198 SER A C 1
ATOM 1589 O O . SER A 1 198 ? 6.976 13.630 10.524 1.00 68.06 198 SER A O 1
ATOM 1591 N N . LEU A 1 199 ? 6.562 15.804 10.063 1.00 60.84 199 LEU A N 1
ATOM 1592 C CA . LEU A 1 199 ? 5.497 15.553 9.089 1.00 60.84 199 LEU A CA 1
ATOM 1593 C C . LEU A 1 199 ? 6.101 14.962 7.803 1.00 60.84 199 LEU A C 1
ATOM 1595 O O . LEU A 1 199 ? 7.033 15.563 7.266 1.00 60.84 199 LEU A O 1
ATOM 1599 N N . PRO A 1 200 ? 5.588 13.826 7.300 1.00 55.41 200 PRO A N 1
ATOM 1600 C CA . PRO A 1 200 ? 5.983 13.301 5.996 1.00 55.41 200 PRO A CA 1
ATOM 1601 C C . PRO A 1 200 ? 5.438 14.169 4.849 1.00 55.41 200 PRO A C 1
ATOM 1603 O O . PRO A 1 200 ? 4.499 14.945 5.038 1.00 55.41 200 PRO A O 1
ATOM 1606 N N . ASP A 1 201 ? 5.993 13.994 3.645 1.00 47.91 201 ASP A N 1
ATOM 1607 C CA . ASP A 1 201 ? 5.629 14.765 2.440 1.00 47.91 201 ASP A CA 1
ATOM 1608 C C . ASP A 1 201 ? 4.148 14.632 2.055 1.00 47.91 201 ASP A C 1
ATOM 1610 O O . ASP A 1 201 ? 3.562 15.525 1.444 1.00 47.91 201 ASP A O 1
ATOM 1614 N N . THR A 1 202 ? 3.514 13.518 2.422 1.00 49.28 202 THR A N 1
ATOM 1615 C CA . THR A 1 202 ? 2.070 13.311 2.292 1.00 49.28 202 THR A CA 1
ATOM 1616 C C . THR A 1 202 ? 1.518 12.793 3.610 1.00 49.28 202 THR A C 1
ATOM 1618 O O . THR A 1 202 ? 1.983 11.782 4.131 1.00 49.28 202 THR A O 1
ATOM 1621 N N . VAL A 1 203 ? 0.495 13.469 4.138 1.00 58.53 203 VAL A N 1
ATOM 1622 C CA . VAL A 1 203 ? -0.143 13.112 5.410 1.00 58.53 203 VAL A CA 1
ATOM 1623 C C . VAL A 1 203 ? -1.617 12.825 5.176 1.00 58.53 203 VAL A C 1
ATOM 1625 O O . VAL A 1 203 ? -2.337 13.643 4.602 1.00 58.53 203 VAL A O 1
ATOM 1628 N N . TYR A 1 204 ? -2.076 11.662 5.632 1.00 59.62 204 TYR A N 1
ATOM 1629 C CA . TYR A 1 204 ? -3.476 11.268 5.531 1.00 59.62 204 TYR A CA 1
ATOM 1630 C C . TYR A 1 204 ? -4.248 11.663 6.791 1.00 59.62 204 TYR A C 1
ATOM 1632 O O . TYR A 1 204 ? -3.837 11.360 7.911 1.00 59.62 204 TYR A O 1
ATOM 1640 N N . ILE A 1 205 ? -5.388 12.328 6.610 1.00 70.31 205 ILE A N 1
ATOM 1641 C CA . ILE A 1 205 ? -6.291 12.678 7.707 1.00 70.31 205 ILE A CA 1
ATOM 1642 C C . ILE A 1 205 ? -7.155 11.453 8.030 1.00 70.31 205 ILE A C 1
ATOM 1644 O O . ILE A 1 205 ? -7.896 11.002 7.153 1.00 70.31 205 ILE A O 1
ATOM 1648 N N . PRO A 1 206 ? -7.105 10.912 9.262 1.00 64.25 206 PRO A N 1
ATOM 1649 C CA . PRO A 1 206 ? -7.944 9.778 9.625 1.00 64.25 206 PRO A CA 1
ATOM 1650 C C . PRO A 1 206 ? -9.424 10.171 9.540 1.00 64.25 206 PRO A C 1
ATOM 1652 O O . PRO A 1 206 ? -9.788 11.218 10.066 1.00 64.25 206 PRO A O 1
ATOM 1655 N N . PRO A 1 207 ? -10.303 9.348 8.946 1.00 66.31 207 PRO A N 1
ATOM 1656 C CA . PRO A 1 207 ? -11.727 9.669 8.840 1.00 66.31 207 PRO A CA 1
ATOM 1657 C C . PRO A 1 207 ? -12.473 9.539 10.177 1.00 66.31 207 PRO A C 1
ATOM 1659 O O . PRO A 1 207 ? -13.559 10.096 10.330 1.00 66.31 207 PRO A O 1
ATOM 1662 N N . ILE A 1 208 ? -11.916 8.804 11.148 1.00 75.19 208 ILE A N 1
ATOM 1663 C CA . ILE A 1 208 ? -12.496 8.559 12.474 1.00 75.19 208 ILE A CA 1
ATOM 1664 C C . ILE A 1 208 ? -11.399 8.724 13.531 1.00 75.19 208 ILE A C 1
ATOM 1666 O O . ILE A 1 208 ? -10.301 8.199 13.379 1.00 75.19 208 ILE A O 1
ATOM 1670 N N . TYR A 1 209 ? -11.714 9.417 14.625 1.00 72.56 209 TYR A N 1
ATOM 1671 C CA . TYR A 1 209 ? -10.867 9.537 15.809 1.00 72.56 209 TYR A CA 1
ATOM 1672 C C . TYR A 1 209 ? -11.717 9.289 17.057 1.00 72.56 209 TYR A C 1
ATOM 1674 O O . TYR A 1 209 ? -12.804 9.849 17.194 1.00 72.56 209 TYR A O 1
ATOM 1682 N N . LYS A 1 210 ? -11.264 8.395 17.948 1.00 75.94 210 LYS A N 1
ATOM 1683 C CA . LYS A 1 210 ? -11.994 7.983 19.168 1.00 75.94 210 LYS A CA 1
ATOM 1684 C C . LYS A 1 210 ? -13.475 7.638 18.920 1.00 75.94 210 LYS A C 1
ATOM 1686 O O . LYS A 1 210 ? -14.357 8.020 19.685 1.00 75.94 210 LYS A O 1
ATOM 1691 N N . GLY A 1 211 ? -13.749 6.924 17.825 1.00 69.88 211 GLY A N 1
ATOM 1692 C CA . GLY A 1 211 ? -15.094 6.456 17.472 1.00 69.88 211 GLY A CA 1
ATOM 1693 C C . GLY A 1 211 ? -16.046 7.523 16.914 1.00 69.88 211 GLY A C 1
ATOM 1694 O O . GLY A 1 211 ? -17.208 7.206 16.672 1.00 69.88 211 GLY A O 1
ATOM 1695 N N . LYS A 1 212 ? -15.586 8.760 16.680 1.00 77.69 212 LYS A N 1
ATOM 1696 C CA . LYS A 1 212 ? -16.366 9.834 16.038 1.00 77.69 212 LYS A CA 1
ATOM 1697 C C . LYS A 1 212 ? -1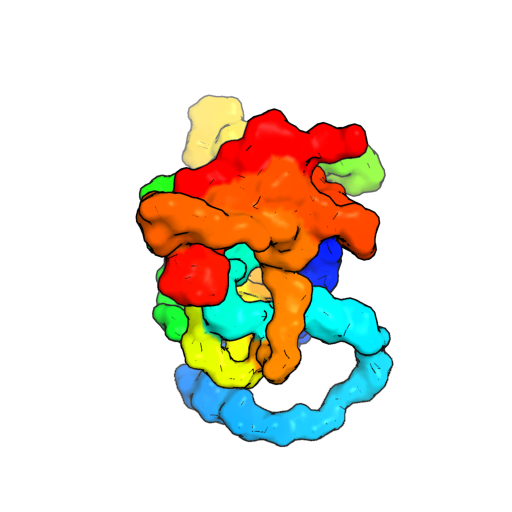5.686 10.304 14.743 1.00 77.69 212 LYS A C 1
ATOM 1699 O O . LYS A 1 212 ? -14.464 10.195 14.633 1.00 77.69 212 LYS A O 1
ATOM 1704 N N . PRO A 1 213 ? -16.438 10.822 13.756 1.00 82.12 213 PRO A N 1
ATOM 1705 C CA . PRO A 1 213 ? -15.862 11.258 12.487 1.00 82.12 213 PRO A CA 1
ATOM 1706 C C . PRO A 1 213 ? -14.922 12.453 12.671 1.00 82.12 213 PRO A C 1
ATOM 1708 O O . PRO A 1 213 ? -15.227 13.369 13.432 1.00 82.12 213 PRO A O 1
ATOM 1711 N N . VAL A 1 214 ? -13.813 12.483 11.935 1.00 84.56 214 VAL A N 1
ATOM 1712 C CA . VAL A 1 214 ? -13.005 13.697 11.756 1.00 84.56 214 VAL A CA 1
ATOM 1713 C C . VAL A 1 214 ? -13.573 14.435 10.553 1.00 84.56 214 VAL A C 1
ATOM 1715 O O . VAL A 1 214 ? -13.390 14.029 9.409 1.00 84.56 214 VAL A O 1
ATOM 1718 N N . ASN A 1 215 ? -14.329 15.493 10.815 1.00 85.88 215 ASN A N 1
ATOM 1719 C CA . ASN A 1 215 ? -15.162 16.161 9.813 1.00 85.88 215 ASN A CA 1
ATOM 1720 C C . ASN A 1 215 ? -14.767 17.624 9.573 1.00 85.88 215 ASN A C 1
ATOM 1722 O O . ASN A 1 215 ? -15.355 18.277 8.711 1.00 85.88 215 ASN A O 1
ATOM 1726 N N . LYS A 1 216 ? -13.756 18.140 10.285 1.00 88.88 216 LYS A N 1
ATOM 1727 C CA . LYS A 1 216 ? -13.238 19.498 10.090 1.00 88.88 216 LYS A CA 1
ATOM 1728 C C . LYS A 1 216 ? -11.716 19.561 10.105 1.00 88.88 216 LYS A C 1
ATOM 1730 O O . LYS A 1 216 ? -11.047 18.892 10.892 1.00 88.88 216 LYS A O 1
ATOM 1735 N N . LEU A 1 217 ? -11.192 20.466 9.285 1.00 87.44 217 LEU A N 1
ATOM 1736 C CA . LEU A 1 217 ? -9.805 20.914 9.314 1.00 87.44 217 LEU A CA 1
ATOM 1737 C C . LEU A 1 217 ? -9.782 22.361 9.817 1.00 87.44 217 LEU A C 1
ATOM 1739 O O . LEU A 1 217 ? -10.486 23.218 9.281 1.00 87.44 217 LEU A O 1
ATOM 1743 N N . GLY A 1 218 ? -9.007 22.632 10.863 1.00 83.44 218 GLY A N 1
ATOM 1744 C CA . GLY A 1 218 ? -8.781 23.986 11.354 1.00 83.44 218 GLY A CA 1
ATOM 1745 C C . GLY A 1 218 ? -8.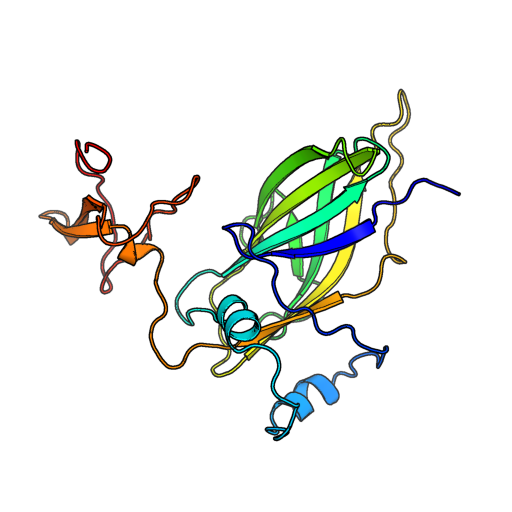058 24.849 10.316 1.00 83.44 218 GLY A C 1
ATOM 1746 O O . GLY A 1 218 ? -7.335 24.361 9.452 1.00 83.44 218 GLY A O 1
ATOM 1747 N N . THR A 1 219 ? -8.214 26.165 10.416 1.00 80.00 219 THR A N 1
ATOM 1748 C CA . THR A 1 219 ? -7.646 27.127 9.455 1.00 80.00 219 THR A CA 1
ATOM 1749 C C . THR A 1 219 ? -6.125 27.261 9.511 1.00 80.00 219 THR A C 1
ATOM 1751 O O . THR A 1 219 ? -5.549 27.824 8.589 1.00 80.00 219 THR A O 1
ATOM 1754 N N . LYS A 1 220 ? -5.476 26.760 10.569 1.00 81.06 220 LYS A N 1
ATOM 1755 C CA . LYS A 1 220 ? -4.031 26.898 10.821 1.00 81.06 220 LYS A CA 1
ATOM 1756 C C . LYS A 1 220 ? -3.349 25.577 11.155 1.00 81.06 220 LYS A C 1
ATOM 1758 O O . LYS A 1 220 ? -2.385 25.536 11.910 1.00 81.06 220 LYS A O 1
ATOM 1763 N N . VAL A 1 221 ? -3.874 24.477 10.624 1.00 79.50 221 VAL A N 1
ATOM 1764 C CA . VAL A 1 221 ? -3.388 23.142 10.991 1.00 79.50 221 VAL A CA 1
ATOM 1765 C C . VAL A 1 221 ? -1.916 22.950 10.657 1.00 79.50 221 VAL A C 1
ATOM 1767 O O . VAL A 1 221 ? -1.237 22.278 11.420 1.00 79.50 221 VAL A O 1
ATOM 1770 N N . PHE A 1 222 ? -1.437 23.563 9.571 1.00 76.25 222 PHE A N 1
ATOM 1771 C CA . PHE A 1 222 ? -0.066 23.438 9.068 1.00 76.25 222 PHE A CA 1
ATOM 1772 C C . PHE A 1 222 ? 0.763 24.721 9.225 1.00 76.25 222 PHE A C 1
ATOM 1774 O O . PHE A 1 222 ? 1.894 24.780 8.741 1.00 76.25 222 PHE A O 1
ATOM 1781 N N . ASP A 1 223 ? 0.220 25.742 9.894 1.00 71.06 223 ASP A N 1
ATOM 1782 C CA . ASP A 1 223 ? 0.987 26.946 10.206 1.00 71.06 223 ASP A CA 1
ATOM 1783 C C . ASP A 1 223 ? 2.025 26.598 11.287 1.00 71.06 223 ASP A C 1
ATOM 1785 O O . ASP A 1 223 ? 1.729 25.864 12.235 1.00 71.06 223 ASP A O 1
ATOM 1789 N N . LYS A 1 224 ? 3.255 27.092 11.114 1.00 57.03 224 LYS A N 1
ATOM 1790 C CA . LYS A 1 224 ? 4.341 26.950 12.094 1.00 57.03 224 LYS A CA 1
ATOM 1791 C C . LYS A 1 224 ? 4.163 27.886 13.282 1.00 57.03 224 LYS A C 1
ATOM 1793 O O . LYS A 1 224 ? 3.770 29.054 13.057 1.00 57.03 224 LYS A O 1
#

pLDDT: mean 72.35, std 17.93, range [31.05, 92.25]

Secondary structure (DSSP, 8-state):
-----EEEEEEETTSPBP-EE--------TTHHHHTTS---------HHHHHTTEE-TTS-EEEEEEEEESS-EEEEEEEEEETTTEEEEEEBSS-SSSEEEEEEEEEETTTTEEEEEEEEEEPPP--SSEEEEEEEEEEEEEEETTEEEEE--TTS---EEEEEEPSSPP--GGGGEEEEE-TTSSEEEEEE-TTSPPPSS-PPPSEETTEEEEEE-TTTT--

Sequence (224 aa):
MQDIPKFIGFKTYDDKELFAEDSELTTLSTDEMLALVTPQTETAATDTKSIENNLINKEEMLLVKLSYENKKRDNIVEIVLNDSDYGKKQIYTTAASVNKILSSDTYYDEEKDSYITDVLLQMPVTKSKSKRIIEVEETCFLRETVGVKGYADLSSTRQTSVTFLVSEEPLPSYPQYFNFAENEEGGYTIVSWNQNYSLPDTVYIPPIYKGKPVNKLGTKVFDK

Foldseek 3Di:
DPQAKAWDAKAAPLRHGADWDPDPDDPDDPVNLVVVPDDDDDDDDDPPVNLVRLEDAQQDWGKMKTKIWTLADWDDKWWFKAKSQPGGGDTEGCPDDAWYFPDWDWDQDPVVNTIMIITIITHDGHPDDFKMKMWTQWMWIFDPDPPDGDIRTVNPNDTIMGMHTHDPDDPPDLCQQFDWDDDPVFAIEGAAGDPVDDDRPDGDDDQHDPRGGHDYYHPCHPPD